Protein AF-A0A519RQF4-F1 (afdb_monomer_lite)

Radius of gyration: 21.57 Å; chains: 1; bounding box: 60×30×62 Å

Secondary structure (DSSP, 8-state):
-HHHHHHHHHHHHHHHHHHHHHHHHHHHHHHHHHH-S-EEEEESSSS--TTEEEEEETTEEEEEESSS----EEEEE--TT--HHHHHHHHHHHHHHHHHHHHHHHHHHHTS---HHHHHHHHHHHHHHHHHHHHHHS--EETTEEPHHHHHHHHHHT--------HHHHHHHHHHHHHHHHTT-SS--HHHHHHHHHHS--TT-

Foldseek 3Di:
DVVVVVLLVVLVLVLQQVLQVQLLVLLVVLLCVQQVAAKEKEWQDDPDQPPWDWDDDPSYIYTHDPDSPRDHMDIDHDPPPDDLVSLLSSLCRSLVSLVVQLVQLVCQLPVDPDDPSSNSSSVSSNVVSVVVNCVQQPWDADPNHTGSNVSNVCSVVVNDPCPVCPPVRVQLVVQLVVQCVVVVHPDRDPVSSVVSVVVDPDPPD

pLDDT: mean 87.45, std 11.22, range [43.78, 98.12]

Sequence (205 aa):
MFAFFGILGGFALLVLPLLILLHELGHAVPALLFTRAGVTMYLGSYGKSDNMWRIQIGLLEIYLQRSLIWRKGLCVYAGAGLSKAQQGTIILGGVLVSVLLAALGFYGALAINLHGSVKLFMFLLFLFAAVSLVANLVPSQRSGLPNDGLLLKRLLLGEQPTVPFSPELKELIARSREVAIDLGYDYISTLHLLLADCTMPYPYS

Structure (mmCIF, N/CA/C/O backbone):
data_AF-A0A519RQF4-F1
#
_entry.id   AF-A0A519RQF4-F1
#
loop_
_atom_site.group_PDB
_atom_site.id
_atom_site.type_symbol
_atom_site.label_atom_id
_atom_site.label_alt_id
_atom_site.label_comp_id
_atom_site.label_asym_id
_atom_site.label_entity_id
_atom_site.label_seq_id
_atom_site.pdbx_PDB_ins_code
_atom_site.Cartn_x
_atom_site.Cartn_y
_atom_site.Cartn_z
_atom_site.occupancy
_atom_site.B_iso_or_equiv
_atom_site.auth_seq_id
_atom_site.auth_comp_id
_atom_site.auth_asym_id
_atom_site.auth_atom_id
_atom_site.pdbx_PDB_model_num
ATOM 1 N N . MET A 1 1 ? 11.435 12.138 -31.501 1.00 60.53 1 MET A N 1
ATOM 2 C CA . MET A 1 1 ? 11.000 12.688 -30.196 1.00 60.53 1 MET A CA 1
ATOM 3 C C . MET A 1 1 ? 9.700 12.045 -29.702 1.00 60.53 1 MET A C 1
ATOM 5 O O . MET A 1 1 ? 9.718 11.460 -28.630 1.00 60.53 1 MET A O 1
ATOM 9 N N . PHE A 1 2 ? 8.615 12.029 -30.489 1.00 65.06 2 PHE A N 1
ATOM 10 C CA . PHE A 1 2 ? 7.329 11.420 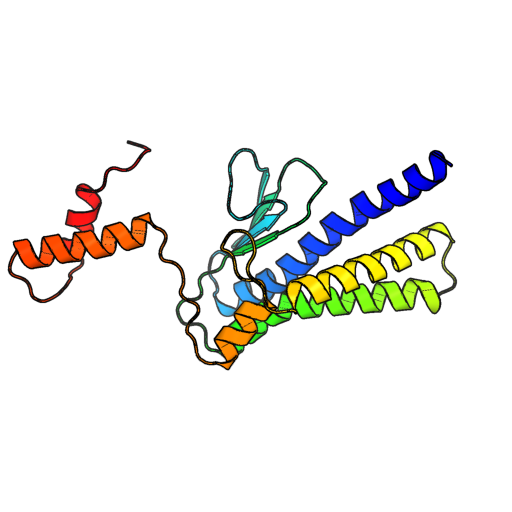-30.089 1.00 65.06 2 PHE A CA 1
ATOM 11 C C . PHE A 1 2 ? 7.382 9.915 -29.761 1.00 65.06 2 PHE A C 1
ATOM 13 O O . PHE A 1 2 ? 6.805 9.494 -28.765 1.00 65.06 2 PHE A O 1
ATOM 20 N N . ALA A 1 3 ? 8.132 9.112 -30.525 1.00 67.88 3 ALA A N 1
ATOM 21 C CA . ALA A 1 3 ? 8.265 7.672 -30.263 1.00 67.88 3 ALA A CA 1
ATOM 22 C C . ALA A 1 3 ? 8.951 7.357 -28.918 1.00 67.88 3 ALA A C 1
ATOM 24 O O . ALA A 1 3 ? 8.551 6.432 -28.219 1.00 67.88 3 ALA A O 1
ATOM 25 N N . PHE A 1 4 ? 9.942 8.161 -28.520 1.00 68.75 4 PHE A N 1
ATOM 26 C CA . PHE A 1 4 ? 10.643 8.001 -27.242 1.00 68.75 4 PHE A CA 1
ATOM 27 C C . PHE A 1 4 ? 9.715 8.277 -26.051 1.00 68.75 4 PHE A C 1
ATOM 29 O O . PHE A 1 4 ? 9.645 7.474 -25.122 1.00 68.75 4 PHE A O 1
ATOM 36 N N . PHE A 1 5 ? 8.937 9.364 -26.116 1.00 74.19 5 PHE A N 1
ATOM 37 C CA . PHE A 1 5 ? 7.920 9.665 -25.106 1.00 74.19 5 PHE A CA 1
ATOM 38 C C . PHE A 1 5 ? 6.801 8.615 -25.071 1.00 74.19 5 PHE A C 1
ATOM 40 O O . PHE A 1 5 ? 6.317 8.287 -23.991 1.00 74.19 5 PHE A O 1
ATOM 47 N N . GLY A 1 6 ? 6.442 8.036 -26.222 1.00 79.62 6 GLY A N 1
ATOM 48 C CA . GLY A 1 6 ? 5.495 6.922 -26.303 1.00 79.62 6 GLY A CA 1
ATOM 49 C C . GLY A 1 6 ? 5.994 5.658 -25.596 1.00 79.62 6 GLY A C 1
ATOM 50 O O . GLY A 1 6 ? 5.257 5.074 -24.807 1.00 79.62 6 GLY A O 1
ATOM 51 N N . ILE A 1 7 ? 7.254 5.267 -25.813 1.00 80.75 7 ILE A N 1
ATOM 52 C CA . ILE A 1 7 ? 7.867 4.097 -25.157 1.00 80.75 7 ILE A CA 1
ATOM 53 C C . ILE A 1 7 ? 7.973 4.316 -23.642 1.00 80.75 7 ILE A C 1
ATOM 55 O O . ILE A 1 7 ? 7.588 3.445 -22.862 1.00 80.75 7 ILE A O 1
ATOM 59 N N . LEU A 1 8 ? 8.445 5.492 -23.220 1.00 83.75 8 LEU A N 1
ATOM 60 C CA . LEU A 1 8 ? 8.559 5.851 -21.806 1.00 83.75 8 LEU A CA 1
ATOM 61 C C . LEU A 1 8 ? 7.188 5.846 -21.111 1.00 83.75 8 LEU A C 1
ATOM 63 O O . LEU A 1 8 ? 7.035 5.260 -20.039 1.00 83.75 8 LEU A O 1
ATOM 67 N N . GLY A 1 9 ? 6.182 6.458 -21.743 1.00 84.56 9 GLY A N 1
ATOM 68 C CA . GLY A 1 9 ? 4.805 6.469 -21.256 1.00 84.56 9 GLY A CA 1
ATOM 69 C C . GLY A 1 9 ? 4.197 5.067 -21.189 1.00 84.56 9 GLY A C 1
ATOM 70 O O . GLY A 1 9 ? 3.569 4.726 -20.190 1.00 84.56 9 GLY A O 1
ATOM 71 N N . GLY A 1 10 ? 4.445 4.228 -22.198 1.00 86.62 10 GLY A N 1
ATOM 72 C CA . GLY A 1 10 ? 3.995 2.836 -22.230 1.00 86.62 10 GLY A CA 1
ATOM 73 C C . GLY A 1 10 ? 4.541 2.014 -21.064 1.00 86.62 10 GLY A C 1
ATOM 74 O O . GLY A 1 10 ? 3.777 1.340 -20.377 1.00 86.62 10 GLY A O 1
ATOM 75 N N . PHE A 1 11 ? 5.839 2.121 -20.767 1.00 88.88 11 PHE A N 1
ATOM 76 C CA . PHE A 1 11 ? 6.413 1.451 -19.599 1.00 88.88 11 PHE A CA 1
ATOM 77 C C . PHE A 1 11 ? 5.862 1.996 -18.278 1.00 88.88 11 PHE A C 1
ATOM 79 O O . PHE A 1 11 ? 5.556 1.211 -17.382 1.00 88.88 11 PHE A O 1
ATOM 86 N N . ALA A 1 12 ? 5.673 3.312 -18.152 1.00 86.81 12 ALA A N 1
ATOM 87 C CA . ALA A 1 12 ? 5.090 3.903 -16.947 1.00 86.81 12 ALA A CA 1
ATOM 88 C C . ALA A 1 12 ? 3.652 3.411 -16.684 1.00 86.81 12 ALA A C 1
ATOM 90 O O . ALA A 1 12 ? 3.299 3.153 -15.532 1.00 86.81 12 ALA A O 1
ATOM 91 N N . LEU A 1 13 ? 2.848 3.213 -17.738 1.00 88.94 13 LEU A N 1
ATOM 92 C CA . LEU A 1 13 ? 1.498 2.639 -17.643 1.00 88.94 13 LEU A CA 1
ATOM 93 C C . LEU A 1 13 ? 1.487 1.190 -17.140 1.00 88.94 13 LEU A C 1
ATOM 95 O O . LEU A 1 13 ? 0.474 0.755 -16.604 1.00 88.94 13 LEU A O 1
ATOM 99 N N . LEU A 1 14 ? 2.589 0.453 -17.289 1.00 89.25 14 LEU A N 1
ATOM 100 C CA . LEU A 1 14 ? 2.731 -0.902 -16.750 1.00 89.25 14 LEU A CA 1
ATOM 101 C C . LEU A 1 14 ? 3.279 -0.892 -15.319 1.00 89.25 14 LEU A C 1
ATOM 103 O O . LEU A 1 14 ? 2.795 -1.628 -14.461 1.00 89.25 14 LEU A O 1
ATOM 107 N N . VAL A 1 15 ? 4.276 -0.045 -15.050 1.00 93.12 15 VAL A N 1
ATOM 108 C CA . VAL A 1 15 ? 4.957 0.012 -13.750 1.00 93.12 15 VAL A CA 1
ATOM 109 C C . VAL A 1 15 ? 4.034 0.532 -12.648 1.00 93.12 15 VAL A C 1
ATOM 111 O O . VAL A 1 15 ? 3.985 -0.060 -11.573 1.00 93.12 15 VAL A O 1
ATOM 114 N N . LEU A 1 16 ? 3.291 1.619 -12.884 1.00 92.25 16 LEU A N 1
ATOM 115 C CA . LEU A 1 16 ? 2.507 2.267 -11.824 1.00 92.25 16 LEU A CA 1
ATOM 116 C C . LEU A 1 16 ? 1.390 1.370 -11.256 1.00 92.25 16 LEU A C 1
ATOM 118 O O . LEU A 1 16 ? 1.328 1.234 -10.031 1.00 92.25 16 LEU A O 1
ATOM 122 N N . PRO A 1 17 ? 0.543 0.712 -12.076 1.00 92.00 17 PRO A N 1
ATOM 123 C CA . PRO A 1 17 ? -0.472 -0.207 -11.563 1.00 92.00 17 PRO A CA 1
ATOM 124 C C . PRO A 1 17 ? 0.129 -1.383 -10.798 1.00 92.00 17 PRO A C 1
ATOM 126 O O . PRO A 1 17 ? -0.395 -1.760 -9.752 1.00 92.00 17 PRO A O 1
ATOM 129 N N . LEU A 1 18 ? 1.245 -1.928 -11.297 1.00 93.00 18 LEU A N 1
ATOM 130 C CA . LEU A 1 18 ? 1.956 -3.032 -10.660 1.00 93.00 18 LEU A CA 1
ATOM 131 C C . LEU A 1 18 ? 2.484 -2.635 -9.276 1.00 93.00 18 LEU A C 1
ATOM 133 O O . LEU A 1 18 ? 2.306 -3.387 -8.321 1.00 93.00 18 LEU A O 1
ATOM 137 N N . LEU A 1 19 ? 3.095 -1.453 -9.154 1.00 95.38 19 LEU A N 1
ATOM 138 C CA . LEU A 1 19 ? 3.598 -0.941 -7.877 1.00 95.38 19 LEU A CA 1
ATOM 139 C C . LEU A 1 19 ? 2.480 -0.783 -6.849 1.00 95.38 19 LEU A C 1
ATOM 141 O O . LEU A 1 19 ? 2.635 -1.234 -5.718 1.00 95.38 19 LEU A O 1
ATOM 145 N N . ILE A 1 20 ? 1.360 -0.176 -7.247 1.00 94.38 20 ILE A N 1
ATOM 146 C CA . ILE A 1 20 ? 0.211 0.033 -6.359 1.00 94.38 20 ILE A CA 1
ATOM 147 C C . ILE A 1 20 ? -0.369 -1.316 -5.936 1.00 94.38 20 ILE A C 1
ATOM 149 O O . ILE A 1 20 ? -0.536 -1.555 -4.747 1.00 94.38 20 ILE A O 1
ATOM 153 N N . LEU A 1 21 ? -0.614 -2.220 -6.888 1.00 95.00 21 LEU A N 1
ATOM 154 C CA . LEU A 1 21 ? -1.145 -3.552 -6.604 1.00 95.00 21 LEU A CA 1
ATOM 155 C C . LEU A 1 21 ? -0.282 -4.300 -5.584 1.00 95.00 21 LEU A C 1
ATOM 157 O O . LEU A 1 21 ? -0.806 -4.820 -4.603 1.00 95.00 21 LEU A O 1
ATOM 161 N N . LEU A 1 22 ? 1.030 -4.368 -5.817 1.00 96.81 22 LEU A N 1
ATOM 162 C CA . LEU A 1 22 ? 1.933 -5.114 -4.946 1.00 96.81 22 LEU A CA 1
ATOM 163 C C . LEU A 1 22 ? 2.089 -4.447 -3.574 1.00 96.81 22 LEU A C 1
ATOM 165 O O . LEU A 1 22 ? 2.159 -5.153 -2.572 1.00 96.81 22 LEU A O 1
ATOM 169 N N . HIS A 1 23 ? 2.097 -3.115 -3.508 1.00 96.75 23 HIS A N 1
ATOM 170 C CA . HIS A 1 23 ? 2.124 -2.377 -2.246 1.00 96.75 23 HIS A CA 1
ATOM 171 C C . HIS A 1 23 ? 0.877 -2.657 -1.393 1.00 96.75 23 HIS A C 1
ATOM 173 O O . HIS A 1 23 ? 1.010 -3.064 -0.241 1.00 96.75 23 HIS A O 1
ATOM 179 N N . GLU A 1 24 ? -0.324 -2.545 -1.973 1.00 95.56 24 GLU A N 1
ATOM 180 C CA . GLU A 1 24 ? -1.571 -2.859 -1.261 1.00 95.56 24 GLU A CA 1
ATOM 181 C C . GLU A 1 24 ? -1.637 -4.336 -0.860 1.00 95.56 24 GLU A C 1
ATOM 183 O O . GLU A 1 24 ? -2.057 -4.667 0.249 1.00 95.56 24 GLU A O 1
ATOM 188 N N . LEU A 1 25 ? -1.139 -5.237 -1.714 1.00 96.12 25 LEU A N 1
ATOM 189 C CA . LEU A 1 25 ? -1.023 -6.654 -1.377 1.00 96.12 25 LEU A CA 1
ATOM 190 C C . LEU A 1 25 ? -0.064 -6.882 -0.195 1.00 96.12 25 LEU A C 1
ATOM 192 O O . LEU A 1 25 ? -0.314 -7.750 0.642 1.00 96.12 25 LEU A O 1
ATOM 196 N N . GLY A 1 26 ? 0.991 -6.070 -0.089 1.00 97.06 26 GLY A N 1
ATOM 197 C CA . GLY A 1 26 ? 1.906 -6.039 1.049 1.00 97.06 26 GLY A CA 1
ATOM 198 C C . GLY A 1 26 ? 1.210 -5.738 2.376 1.00 97.06 26 GLY A C 1
ATOM 199 O O . GLY A 1 26 ? 1.616 -6.288 3.395 1.00 97.06 26 GLY A O 1
ATOM 200 N N . HIS A 1 27 ? 0.135 -4.947 2.378 1.00 95.19 27 HIS A N 1
ATOM 201 C CA . HIS A 1 27 ? -0.729 -4.770 3.552 1.00 95.19 27 HIS A CA 1
ATOM 202 C C . HIS A 1 27 ? -1.749 -5.901 3.700 1.00 95.19 27 HIS A C 1
ATOM 204 O O . HIS A 1 27 ? -1.967 -6.414 4.800 1.00 95.19 27 HIS A O 1
ATOM 210 N N . ALA A 1 28 ? -2.381 -6.307 2.599 1.00 94.81 28 ALA A N 1
ATOM 211 C CA . ALA A 1 28 ? -3.496 -7.241 2.636 1.00 94.81 28 ALA A CA 1
ATOM 212 C C . ALA A 1 28 ? -3.089 -8.641 3.109 1.00 94.81 28 ALA A C 1
ATOM 214 O O . ALA A 1 28 ? -3.818 -9.256 3.882 1.00 94.81 28 ALA A O 1
ATOM 215 N N . VAL A 1 29 ? -1.917 -9.143 2.705 1.00 95.75 29 VAL A N 1
ATOM 216 C CA . VAL A 1 29 ? -1.423 -10.470 3.116 1.00 95.75 29 VAL A CA 1
ATOM 217 C C . VAL A 1 29 ? -1.276 -10.588 4.641 1.00 95.75 29 VAL A C 1
ATOM 219 O O . VAL A 1 29 ? -1.915 -11.471 5.219 1.00 95.75 29 VAL A O 1
ATOM 222 N N . PRO A 1 30 ? -0.506 -9.731 5.342 1.00 94.81 30 PRO A N 1
ATOM 223 C CA . PRO A 1 30 ? -0.445 -9.785 6.801 1.00 94.81 30 PRO A CA 1
ATOM 224 C C . PRO A 1 30 ? -1.801 -9.479 7.453 1.00 94.81 30 PRO A C 1
ATOM 226 O O . PRO A 1 30 ? -2.123 -10.085 8.475 1.00 94.81 30 PRO A O 1
ATOM 229 N N . ALA A 1 31 ? -2.631 -8.609 6.865 1.00 93.06 31 ALA A N 1
ATOM 230 C CA . ALA A 1 31 ? -3.966 -8.336 7.396 1.00 93.06 31 ALA A CA 1
ATOM 231 C C . ALA A 1 31 ? -4.859 -9.587 7.380 1.00 93.06 31 ALA A C 1
ATOM 233 O O . ALA A 1 31 ? -5.481 -9.898 8.395 1.00 93.06 31 ALA A O 1
ATOM 234 N N . LEU A 1 32 ? -4.870 -10.354 6.288 1.00 93.56 32 LEU A N 1
ATOM 235 C CA . LEU A 1 32 ? -5.600 -11.623 6.186 1.00 93.56 32 LEU A CA 1
ATOM 236 C C . LEU A 1 32 ? -5.109 -12.642 7.221 1.00 93.56 32 LEU A C 1
ATOM 238 O O . LEU A 1 32 ? -5.917 -13.313 7.863 1.00 93.56 32 LEU A O 1
ATOM 242 N N . LEU A 1 33 ? -3.789 -12.730 7.419 1.00 93.62 33 LEU A N 1
ATOM 243 C CA . LEU A 1 33 ? -3.182 -13.663 8.371 1.00 93.62 33 LEU A CA 1
ATOM 244 C C . LEU A 1 33 ? -3.539 -13.337 9.827 1.00 93.62 33 LEU A C 1
ATOM 246 O O . LEU A 1 33 ? -3.826 -14.252 10.603 1.00 93.62 33 LEU A O 1
ATOM 250 N N . PHE A 1 34 ? -3.520 -12.057 10.209 1.00 90.56 34 PHE A N 1
ATOM 251 C CA . PHE A 1 34 ? -3.737 -11.651 11.600 1.00 90.56 34 PHE A CA 1
ATOM 252 C C . PHE A 1 34 ? -5.203 -11.436 11.961 1.00 90.56 34 PHE A C 1
ATOM 254 O O . PHE A 1 34 ? -5.593 -11.764 13.079 1.00 90.56 34 PHE A O 1
ATOM 261 N N . THR A 1 35 ? -6.015 -10.906 11.046 1.00 87.88 35 THR A N 1
ATOM 262 C CA . THR A 1 35 ? -7.435 -10.636 11.324 1.00 87.88 35 THR A CA 1
ATOM 263 C C . THR A 1 35 ? -8.308 -11.867 11.118 1.00 87.88 35 THR A C 1
ATOM 265 O O . THR A 1 35 ? -9.336 -11.991 11.778 1.00 87.88 35 THR A O 1
ATOM 268 N N . ARG A 1 36 ? -7.919 -12.776 10.204 1.00 84.19 36 ARG A N 1
ATOM 269 C CA . ARG A 1 36 ? -8.753 -13.898 9.729 1.00 84.19 36 ARG A CA 1
ATOM 270 C C . ARG A 1 36 ? -10.159 -13.458 9.288 1.00 84.19 36 ARG A C 1
ATOM 272 O O . ARG A 1 36 ? -11.097 -14.250 9.317 1.00 84.19 36 ARG A O 1
ATOM 279 N N . ALA A 1 37 ? -10.292 -12.194 8.898 1.00 86.12 37 ALA A N 1
ATOM 280 C CA . ALA A 1 37 ? -11.530 -11.557 8.485 1.00 86.12 37 ALA A CA 1
ATOM 281 C C . ALA A 1 37 ? -11.404 -11.055 7.042 1.00 86.12 37 ALA A C 1
ATOM 283 O O . ALA A 1 37 ? -10.346 -11.164 6.417 1.00 86.12 37 ALA A O 1
ATOM 284 N N . GLY A 1 38 ? -12.502 -10.514 6.513 1.00 84.50 38 GLY A N 1
ATOM 285 C CA . GLY A 1 38 ? -12.510 -9.893 5.194 1.00 84.50 38 GLY A CA 1
ATOM 286 C C . GLY A 1 38 ? -11.522 -8.726 5.108 1.00 84.50 38 GLY A C 1
ATOM 287 O O . GLY A 1 38 ? -11.484 -7.871 5.996 1.00 84.50 38 GLY A O 1
ATOM 288 N N . VAL A 1 39 ? -10.737 -8.693 4.032 1.00 90.75 39 VAL A N 1
ATOM 289 C CA . VAL A 1 39 ? -9.843 -7.583 3.684 1.00 90.75 39 VAL A CA 1
ATOM 290 C C . VAL A 1 39 ? -10.255 -7.055 2.319 1.00 90.75 39 VAL A C 1
ATOM 292 O O . VAL A 1 39 ? -10.387 -7.826 1.370 1.00 90.75 39 VAL A O 1
ATOM 295 N N . THR A 1 40 ? -10.427 -5.742 2.212 1.00 91.06 40 THR A N 1
ATOM 296 C CA . THR A 1 40 ? -10.871 -5.089 0.981 1.00 91.06 40 THR A CA 1
ATOM 297 C C . THR A 1 40 ? -9.782 -4.161 0.463 1.00 91.06 40 THR A C 1
ATOM 299 O O . THR A 1 40 ? -9.366 -3.231 1.152 1.00 91.06 40 THR A O 1
ATOM 302 N N . MET A 1 41 ? -9.328 -4.382 -0.767 1.00 91.94 41 MET A N 1
ATOM 303 C CA . MET A 1 41 ? -8.381 -3.517 -1.468 1.00 91.94 41 MET A CA 1
ATOM 304 C C . MET A 1 41 ? -9.099 -2.699 -2.538 1.00 91.94 41 MET A C 1
ATOM 306 O O . MET A 1 41 ? -9.820 -3.247 -3.369 1.00 91.94 41 MET A O 1
ATOM 310 N N . TYR A 1 42 ? -8.841 -1.399 -2.576 1.00 90.62 42 TYR A N 1
ATOM 311 C CA . TYR A 1 42 ? -9.273 -0.503 -3.641 1.00 90.62 42 TYR A CA 1
ATOM 312 C C . TYR A 1 42 ? -8.053 -0.074 -4.450 1.00 90.62 42 TYR A C 1
ATOM 314 O O . TYR A 1 42 ? -7.123 0.521 -3.915 1.00 90.62 42 TYR A O 1
ATOM 322 N N . LEU A 1 43 ? -8.051 -0.357 -5.749 1.00 90.50 43 LEU A N 1
ATOM 323 C CA . LEU A 1 43 ? -6.977 -0.015 -6.678 1.00 90.50 43 LEU A CA 1
ATOM 324 C C . LEU A 1 43 ? -7.454 1.101 -7.612 1.00 90.50 43 LEU A C 1
ATOM 326 O O . LEU A 1 43 ? -8.432 0.948 -8.346 1.00 90.50 43 LEU A O 1
ATOM 330 N N . GLY A 1 44 ? -6.777 2.250 -7.561 1.00 84.25 44 GLY A N 1
ATOM 331 C CA . GLY A 1 44 ? -7.130 3.462 -8.306 1.00 84.25 44 GLY A CA 1
ATOM 332 C C . GLY A 1 44 ? -8.087 4.415 -7.574 1.00 84.25 44 GLY A C 1
ATOM 333 O O . GLY A 1 44 ? -8.127 5.602 -7.910 1.00 84.25 44 GLY A O 1
ATOM 334 N N . SER A 1 45 ? -8.782 3.958 -6.525 1.00 80.38 45 SER A N 1
ATOM 335 C CA . SER A 1 45 ? -9.756 4.744 -5.753 1.00 80.38 45 SER A CA 1
ATOM 336 C C . SER A 1 45 ? -9.466 4.727 -4.240 1.00 80.38 45 SER A C 1
ATOM 338 O O . SER A 1 45 ? -8.658 3.943 -3.757 1.00 80.38 45 SER A O 1
ATOM 340 N N . TYR A 1 46 ? -10.106 5.635 -3.494 1.00 77.69 46 TYR A N 1
ATOM 341 C CA . TYR A 1 46 ? -10.081 5.671 -2.024 1.00 77.69 46 TYR A CA 1
ATOM 342 C C . TYR A 1 46 ? -11.461 5.263 -1.494 1.00 77.69 46 TYR A C 1
ATOM 344 O O . TYR A 1 46 ? -12.253 6.125 -1.122 1.00 77.69 46 TYR A O 1
AT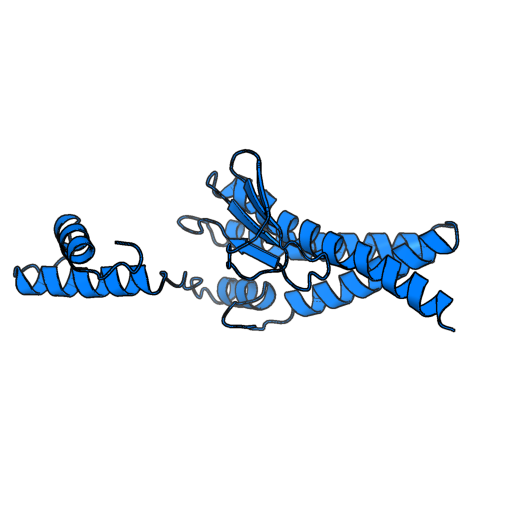OM 352 N N . GLY A 1 47 ? -11.790 3.972 -1.562 1.00 67.75 47 GLY A N 1
ATOM 353 C CA . GLY A 1 47 ? -13.026 3.431 -0.977 1.00 67.75 47 GLY A CA 1
ATOM 354 C C . GLY A 1 47 ? -14.325 3.734 -1.734 1.00 67.75 47 GLY A C 1
ATOM 355 O O . GLY A 1 47 ? -15.393 3.358 -1.271 1.00 67.75 47 GLY A O 1
ATOM 356 N N . LYS A 1 48 ? -14.266 4.394 -2.898 1.00 73.19 48 LYS A N 1
ATOM 357 C CA . LYS A 1 48 ? -15.431 4.504 -3.793 1.00 73.19 48 LYS A CA 1
ATOM 358 C C . LYS A 1 48 ? -15.534 3.213 -4.583 1.00 73.19 48 LYS A C 1
ATOM 360 O O . LYS A 1 48 ? -14.567 2.923 -5.273 1.00 73.19 48 LYS A O 1
ATOM 365 N N . SER A 1 49 ? -16.647 2.489 -4.498 1.00 66.31 49 SER A N 1
ATOM 366 C CA . SER A 1 49 ? -16.891 1.225 -5.216 1.00 66.31 49 SER A CA 1
ATOM 367 C C . SER A 1 49 ? -17.668 1.400 -6.529 1.00 66.31 49 SER A C 1
ATOM 369 O O . SER A 1 49 ? -17.733 0.469 -7.337 1.00 66.31 49 SER A O 1
ATOM 371 N N . ASP A 1 50 ? -18.217 2.591 -6.783 1.00 70.31 50 ASP A N 1
ATOM 372 C CA . ASP A 1 50 ? -19.050 2.851 -7.957 1.00 70.31 50 ASP A CA 1
ATOM 373 C C . ASP A 1 50 ? -18.287 2.638 -9.270 1.00 70.31 50 ASP A C 1
ATOM 375 O O . ASP A 1 50 ? -17.220 3.209 -9.513 1.00 70.31 50 ASP A O 1
ATOM 379 N N . ASN A 1 51 ? -18.875 1.827 -10.154 1.00 74.12 51 ASN A N 1
ATOM 380 C CA . ASN A 1 51 ? -18.365 1.532 -11.495 1.00 74.12 51 ASN A CA 1
ATOM 381 C C . ASN A 1 51 ? -16.949 0.904 -11.535 1.00 74.12 51 ASN A C 1
ATOM 383 O O . ASN A 1 51 ? -16.209 1.073 -12.512 1.00 74.12 51 ASN A O 1
ATOM 387 N N . MET A 1 52 ? -16.573 0.153 -10.496 1.00 83.56 52 MET A N 1
ATOM 388 C CA . MET A 1 52 ? -15.328 -0.620 -10.434 1.00 83.56 52 MET A CA 1
ATOM 389 C C . MET A 1 52 ? -15.546 -2.094 -10.785 1.00 83.56 52 MET A C 1
ATOM 391 O O . MET A 1 52 ? -16.643 -2.634 -10.656 1.00 83.56 52 MET A O 1
ATOM 395 N N . TRP A 1 53 ? -14.489 -2.762 -11.239 1.00 85.69 53 TRP A N 1
ATOM 396 C CA . TRP A 1 53 ? -14.481 -4.219 -11.344 1.00 85.69 53 TRP A CA 1
ATOM 397 C C . TRP A 1 53 ? -14.247 -4.820 -9.969 1.00 85.69 53 TRP A C 1
ATOM 399 O O . TRP A 1 53 ? -13.350 -4.384 -9.254 1.00 85.69 53 TRP A O 1
ATOM 409 N N . ARG A 1 54 ? -15.040 -5.827 -9.615 1.00 90.19 54 ARG A N 1
ATOM 410 C CA . ARG A 1 54 ? -14.938 -6.516 -8.333 1.00 90.19 54 ARG A CA 1
ATOM 411 C C . ARG A 1 54 ? -14.423 -7.929 -8.549 1.00 90.19 54 ARG A C 1
ATOM 413 O O . ARG A 1 54 ? -15.019 -8.689 -9.309 1.00 90.19 54 ARG A O 1
ATOM 420 N N . ILE A 1 55 ? -13.340 -8.273 -7.866 1.00 91.38 55 ILE A N 1
ATOM 421 C CA . ILE A 1 55 ? -12.747 -9.608 -7.860 1.00 91.38 55 ILE A CA 1
ATOM 422 C C . ILE A 1 55 ? -12.728 -10.086 -6.413 1.00 91.38 55 ILE A C 1
ATOM 424 O O . ILE A 1 55 ? -12.168 -9.417 -5.550 1.00 91.38 55 ILE A O 1
ATOM 428 N N . GLN A 1 56 ? -13.334 -11.237 -6.146 1.00 91.50 56 GLN A N 1
ATOM 429 C CA . GLN A 1 56 ? -13.338 -11.843 -4.820 1.00 91.50 56 GLN A CA 1
ATOM 430 C C . GLN A 1 56 ? -12.513 -13.128 -4.841 1.00 91.50 56 GLN A C 1
ATOM 432 O O . GLN A 1 56 ? -12.763 -14.019 -5.651 1.00 91.50 56 GLN A O 1
ATOM 437 N N . ILE A 1 57 ? -11.530 -13.219 -3.947 1.00 90.31 57 ILE A N 1
ATOM 438 C CA . ILE A 1 57 ? -10.648 -14.374 -3.773 1.00 90.31 57 ILE A CA 1
ATOM 439 C C . ILE A 1 57 ? -10.679 -14.762 -2.291 1.00 90.31 57 ILE A C 1
ATOM 441 O O . ILE A 1 57 ? -9.897 -14.272 -1.477 1.00 90.31 57 ILE A O 1
ATOM 445 N N . GLY A 1 58 ? -11.618 -15.635 -1.920 1.00 91.50 58 GLY A N 1
ATOM 446 C CA . GLY A 1 58 ? -11.822 -16.033 -0.525 1.00 91.50 58 GLY A CA 1
ATOM 447 C C . GLY A 1 58 ? -12.217 -14.844 0.361 1.00 91.50 58 GLY A C 1
ATOM 448 O O . GLY A 1 58 ? -13.245 -14.213 0.123 1.00 91.50 58 GLY A O 1
ATOM 449 N N . LEU A 1 59 ? -11.394 -14.550 1.375 1.00 89.44 59 LEU A N 1
ATOM 450 C CA . LEU A 1 59 ? -11.566 -13.409 2.290 1.00 89.44 59 LEU A CA 1
ATOM 451 C C . LEU A 1 59 ? -11.046 -12.078 1.717 1.00 89.44 59 LEU A C 1
ATOM 453 O O . LEU A 1 59 ? -11.240 -11.034 2.335 1.00 89.44 59 LEU A O 1
ATOM 457 N N . LEU A 1 60 ? -10.369 -12.106 0.567 1.00 92.44 60 LEU A N 1
ATOM 458 C CA . LEU A 1 60 ? -9.851 -10.914 -0.092 1.00 92.44 60 LEU A CA 1
ATOM 459 C C . LEU A 1 60 ? -10.844 -10.416 -1.139 1.00 92.44 60 LEU A C 1
ATOM 461 O O . LEU A 1 60 ? -11.193 -11.136 -2.076 1.00 92.44 60 LEU A O 1
ATOM 465 N N . GLU A 1 61 ? -11.246 -9.162 -1.017 1.00 92.50 61 GLU A N 1
ATOM 466 C CA . GLU A 1 61 ? -12.065 -8.467 -1.998 1.00 92.50 61 GLU A CA 1
ATOM 467 C C . GLU A 1 61 ? -11.243 -7.353 -2.649 1.00 92.50 61 GLU A C 1
ATOM 469 O O . GLU A 1 61 ? -10.618 -6.547 -1.966 1.00 92.50 61 GLU A O 1
ATOM 474 N N . ILE A 1 62 ? -11.208 -7.312 -3.978 1.00 92.25 62 ILE A N 1
ATOM 475 C CA . ILE A 1 62 ? -10.419 -6.347 -4.743 1.00 92.25 62 ILE A CA 1
ATOM 476 C C . ILE A 1 62 ? -11.354 -5.560 -5.652 1.00 92.25 62 ILE A C 1
ATOM 478 O O . ILE A 1 62 ? -12.014 -6.122 -6.528 1.00 92.25 62 ILE A O 1
ATOM 482 N N . TYR A 1 63 ? -11.362 -4.246 -5.475 1.00 90.88 63 TYR A N 1
ATOM 483 C CA . TYR A 1 63 ? -12.029 -3.291 -6.343 1.00 90.88 63 TYR A CA 1
ATOM 484 C C . TYR A 1 63 ? -10.995 -2.646 -7.264 1.00 90.88 63 TYR A C 1
ATOM 486 O O . TYR A 1 63 ? -10.086 -1.959 -6.803 1.00 90.88 63 TYR A O 1
ATOM 494 N N . LEU A 1 64 ? -11.138 -2.832 -8.575 1.00 88.69 64 LEU A N 1
ATOM 495 C CA . LEU A 1 64 ? -10.254 -2.271 -9.595 1.00 88.69 64 LEU A CA 1
ATOM 496 C C . LEU A 1 64 ? -10.961 -1.164 -10.369 1.00 88.69 64 LEU A C 1
ATOM 498 O O . LEU A 1 64 ? -12.012 -1.377 -10.979 1.00 88.69 64 LEU A O 1
ATOM 502 N N . GLN A 1 65 ? -10.366 0.025 -10.396 1.00 87.56 65 GLN A N 1
ATOM 503 C CA . GLN A 1 65 ? -10.860 1.096 -11.248 1.00 87.56 65 GLN A CA 1
ATOM 504 C C . GLN A 1 65 ? -10.594 0.762 -12.722 1.00 87.56 65 GLN A C 1
ATOM 506 O O . GLN A 1 65 ? -9.492 0.362 -13.087 1.00 87.56 65 GLN A O 1
ATOM 511 N N . ARG A 1 66 ? -11.594 0.984 -13.587 1.00 82.88 66 ARG A N 1
ATOM 512 C CA . ARG A 1 66 ? -11.545 0.630 -15.022 1.00 82.88 66 ARG A CA 1
ATOM 513 C C . ARG A 1 66 ? -10.409 1.292 -15.816 1.00 82.88 66 ARG A C 1
ATOM 515 O O . ARG A 1 66 ? -10.015 0.780 -16.855 1.00 82.88 66 ARG A O 1
ATOM 522 N N . SER A 1 67 ? -9.908 2.441 -15.364 1.00 82.06 67 SER A N 1
ATOM 523 C CA . SER A 1 67 ? -8.764 3.122 -15.986 1.00 82.06 67 SER A CA 1
ATOM 524 C C . SER A 1 67 ? -7.463 2.558 -15.435 1.00 82.06 67 SER A C 1
ATOM 526 O O . SER A 1 67 ? -7.343 2.521 -14.223 1.00 82.06 67 SER A O 1
ATOM 528 N N . LEU A 1 68 ? -6.473 2.223 -16.272 1.00 73.75 68 LEU A N 1
ATOM 529 C CA . LEU A 1 68 ? -5.135 1.788 -15.825 1.00 73.75 68 LEU A CA 1
ATOM 530 C C . LEU A 1 68 ? -4.253 2.930 -15.280 1.00 73.75 68 LEU A C 1
ATOM 532 O O . LEU A 1 68 ? -3.127 2.692 -14.855 1.00 73.75 68 LEU A O 1
ATOM 536 N N . ILE A 1 69 ? -4.721 4.180 -15.271 1.00 78.81 69 ILE A N 1
ATOM 537 C CA . ILE A 1 69 ? -3.946 5.316 -14.746 1.00 78.81 69 ILE A CA 1
ATOM 538 C C . ILE A 1 69 ? -4.162 5.413 -13.232 1.00 78.81 69 ILE A C 1
ATOM 540 O O . ILE A 1 69 ? -4.743 6.370 -12.712 1.00 78.81 69 ILE A O 1
ATOM 544 N N . TRP A 1 70 ? -3.726 4.383 -12.512 1.00 80.38 70 TRP A N 1
ATOM 545 C CA . TRP A 1 70 ? -3.801 4.357 -11.058 1.00 80.38 70 TRP A CA 1
ATOM 546 C C . TRP A 1 70 ? -2.693 5.222 -10.465 1.00 80.38 70 TRP A C 1
ATOM 548 O O . TRP A 1 70 ? -1.539 5.177 -10.888 1.00 80.38 70 TRP A O 1
ATOM 558 N N . ARG A 1 71 ? -3.053 6.027 -9.466 1.00 79.31 71 ARG A N 1
ATOM 559 C CA . ARG A 1 71 ? -2.103 6.857 -8.704 1.00 79.31 71 ARG A CA 1
ATOM 560 C C . ARG A 1 71 ? -2.159 6.602 -7.200 1.00 79.31 71 ARG A C 1
ATOM 562 O O . ARG A 1 71 ? -1.479 7.287 -6.445 1.00 79.31 71 ARG A O 1
ATOM 569 N N . LYS A 1 72 ? -3.034 5.693 -6.774 1.00 83.88 72 LYS A N 1
ATOM 570 C CA . LYS A 1 72 ? -3.367 5.439 -5.375 1.00 83.88 72 LYS A CA 1
ATOM 571 C C . LYS A 1 72 ? -4.023 4.074 -5.211 1.00 83.88 72 LYS A C 1
ATOM 573 O O . LYS A 1 72 ? -4.664 3.594 -6.150 1.00 83.88 72 LYS A O 1
ATOM 578 N N . GLY A 1 73 ? -3.892 3.524 -4.014 1.00 88.31 73 GLY A N 1
ATOM 579 C CA . GLY A 1 73 ? -4.648 2.385 -3.524 1.00 88.31 73 GLY A CA 1
ATOM 580 C C . GLY A 1 73 ? -5.100 2.618 -2.082 1.00 88.31 73 GLY A C 1
ATOM 581 O O . GLY A 1 73 ? -4.782 3.652 -1.482 1.00 88.31 73 GLY A O 1
ATOM 582 N N . LEU A 1 74 ? -5.921 1.702 -1.577 1.00 89.75 74 LEU A N 1
ATOM 583 C CA . LEU A 1 74 ? -6.348 1.659 -0.184 1.00 89.75 74 LEU A CA 1
ATOM 584 C C . LEU A 1 74 ? -6.631 0.219 0.237 1.00 89.75 74 LEU A C 1
ATOM 586 O O . LEU A 1 74 ? -7.522 -0.418 -0.323 1.00 89.75 74 LEU A O 1
ATOM 590 N N . CYS A 1 75 ? -5.959 -0.245 1.283 1.00 90.19 75 CYS A N 1
ATOM 591 C CA . CYS A 1 75 ? -6.259 -1.502 1.954 1.00 90.19 75 CYS A CA 1
ATOM 592 C C . CYS A 1 75 ? -7.066 -1.252 3.237 1.00 90.19 75 CYS A C 1
ATOM 594 O O . CYS A 1 75 ? -6.604 -0.587 4.165 1.00 90.19 75 CYS A O 1
ATOM 596 N N . VAL A 1 76 ? -8.270 -1.818 3.308 1.00 89.06 76 VAL A N 1
ATOM 597 C CA . VAL A 1 76 ? -9.176 -1.744 4.460 1.00 89.06 76 VAL A CA 1
ATOM 598 C C . VAL A 1 76 ? -9.290 -3.122 5.102 1.00 89.06 76 VAL A C 1
ATOM 600 O O . VAL A 1 76 ? -9.510 -4.121 4.422 1.00 89.06 76 VAL A O 1
ATOM 603 N N . TYR A 1 77 ? -9.146 -3.176 6.423 1.00 88.62 77 TYR A N 1
ATOM 604 C CA . TYR A 1 77 ? -9.228 -4.408 7.204 1.00 88.62 77 TYR A CA 1
ATOM 605 C C . TYR A 1 77 ? -9.803 -4.134 8.597 1.00 88.62 77 TYR A C 1
ATOM 607 O O . TYR A 1 77 ? -9.739 -3.012 9.108 1.00 88.62 77 TYR A O 1
ATOM 615 N N . ALA A 1 78 ? -10.354 -5.170 9.230 1.00 80.94 78 ALA A N 1
ATOM 616 C CA . ALA A 1 78 ? -10.864 -5.081 10.593 1.00 80.94 78 ALA A CA 1
ATOM 617 C C . ALA A 1 78 ? -9.704 -4.966 11.599 1.00 80.94 78 ALA A C 1
ATOM 619 O O . ALA A 1 78 ? -9.000 -5.935 11.869 1.00 80.94 78 ALA A O 1
ATOM 620 N N . GLY A 1 79 ? -9.495 -3.773 12.161 1.00 71.81 79 GLY A N 1
ATOM 621 C CA . GLY A 1 79 ? -8.424 -3.519 13.136 1.00 71.81 79 GLY A CA 1
ATOM 622 C C . GLY A 1 79 ? -8.744 -3.926 14.582 1.00 71.81 79 GLY A C 1
ATOM 623 O O . GLY A 1 79 ? -7.866 -3.862 15.444 1.00 71.81 79 GLY A O 1
ATOM 624 N N . ALA A 1 80 ? -9.989 -4.318 14.872 1.00 71.00 80 ALA A N 1
ATOM 625 C CA . ALA A 1 80 ? -10.434 -4.629 16.228 1.00 71.00 80 ALA A CA 1
ATOM 626 C C . ALA A 1 80 ? -9.688 -5.853 16.789 1.00 71.00 80 ALA A C 1
ATOM 628 O O . ALA A 1 80 ? -9.693 -6.924 16.191 1.00 71.00 80 ALA A O 1
ATOM 629 N N . GLY A 1 81 ? -9.040 -5.687 17.945 1.00 75.75 81 GLY A N 1
ATOM 630 C CA . GLY A 1 81 ? -8.323 -6.767 18.632 1.00 75.75 81 GLY A CA 1
ATOM 631 C C . GLY A 1 81 ? -6.888 -7.024 18.155 1.00 75.75 81 GLY A C 1
ATOM 632 O O . GLY A 1 81 ? -6.227 -7.902 18.706 1.00 75.75 81 GLY A O 1
ATOM 633 N N . LEU A 1 82 ? -6.365 -6.260 17.188 1.00 84.94 82 LEU A N 1
ATOM 634 C CA . LEU A 1 82 ? -4.962 -6.378 16.783 1.00 84.94 82 LEU A CA 1
ATOM 635 C C . LEU A 1 82 ? -4.026 -5.722 17.803 1.00 84.94 82 LEU A C 1
ATOM 637 O O . LEU A 1 82 ? -4.179 -4.548 18.148 1.00 84.94 82 LEU A O 1
ATOM 641 N N . SER A 1 83 ? -2.994 -6.455 18.217 1.00 89.81 83 SER A N 1
ATOM 642 C CA . SER A 1 83 ? -1.885 -5.905 19.002 1.00 89.81 83 SER A CA 1
AT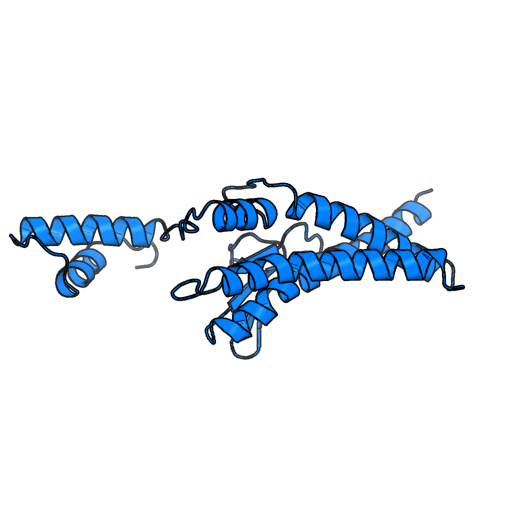OM 643 C C . SER A 1 83 ? -1.105 -4.845 18.212 1.00 89.81 83 SER A C 1
ATOM 645 O O . SER A 1 83 ? -1.085 -4.854 16.978 1.00 89.81 83 SER A O 1
ATOM 647 N N . LYS A 1 84 ? -0.386 -3.958 18.915 1.00 89.12 84 LYS A N 1
ATOM 648 C CA . LYS A 1 84 ? 0.451 -2.933 18.264 1.00 89.12 84 LYS A CA 1
ATOM 649 C C . LYS A 1 84 ? 1.472 -3.537 17.297 1.00 89.12 84 LYS A C 1
ATOM 651 O O . LYS A 1 84 ? 1.695 -2.987 16.226 1.00 89.12 84 LYS A O 1
ATOM 656 N N . ALA A 1 85 ? 2.059 -4.681 17.651 1.00 91.88 85 ALA A N 1
ATOM 657 C CA . ALA A 1 85 ? 3.009 -5.375 16.789 1.00 91.88 85 ALA A CA 1
ATOM 658 C C . ALA A 1 85 ? 2.350 -5.852 15.486 1.00 91.88 85 ALA A C 1
ATOM 660 O O . ALA A 1 85 ? 2.888 -5.598 14.415 1.00 91.88 85 ALA A O 1
ATOM 661 N N . GLN A 1 86 ? 1.159 -6.458 15.561 1.00 92.75 86 GLN A N 1
ATOM 662 C CA . GLN A 1 86 ? 0.421 -6.914 14.377 1.00 92.75 86 GLN A CA 1
ATOM 663 C C . GLN A 1 86 ? 0.016 -5.749 13.470 1.00 92.75 86 GLN A C 1
ATOM 665 O O . GLN A 1 86 ? 0.220 -5.825 12.262 1.00 92.75 86 GLN A O 1
ATOM 670 N N . GLN A 1 87 ? -0.494 -4.651 14.041 1.00 91.88 87 GLN A N 1
ATOM 671 C CA . GLN A 1 87 ? -0.794 -3.436 13.271 1.00 91.88 87 GLN A CA 1
ATOM 672 C C . GLN A 1 87 ? 0.469 -2.889 12.592 1.00 91.88 87 GLN A C 1
ATOM 674 O O . GLN A 1 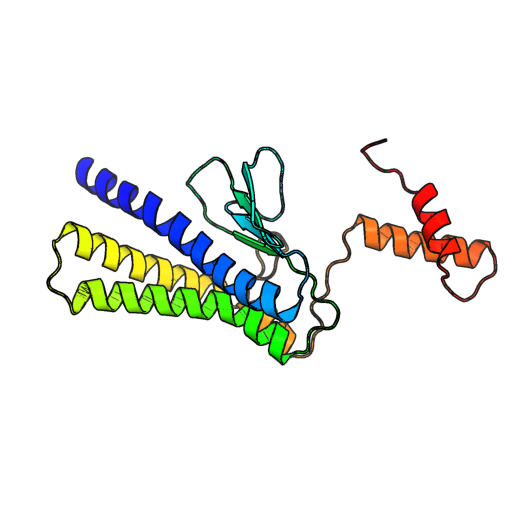87 ? 0.445 -2.560 11.408 1.00 91.88 87 GLN A O 1
ATOM 679 N N . GLY A 1 88 ? 1.591 -2.866 13.317 1.00 93.56 88 GLY A N 1
ATOM 680 C CA . GLY A 1 88 ? 2.889 -2.472 12.780 1.00 93.56 88 GLY A CA 1
ATOM 681 C C . GLY A 1 88 ? 3.332 -3.356 11.617 1.00 93.56 88 GLY A C 1
ATOM 682 O O . GLY A 1 88 ? 3.744 -2.834 10.589 1.00 93.56 88 GLY A O 1
ATOM 683 N N . THR A 1 89 ? 3.192 -4.679 11.728 1.00 95.19 89 THR A N 1
ATOM 684 C CA . THR A 1 89 ? 3.516 -5.613 10.640 1.00 95.19 89 THR A CA 1
ATOM 685 C C . THR A 1 89 ? 2.636 -5.392 9.411 1.00 95.19 89 THR A C 1
ATOM 687 O O . THR A 1 89 ? 3.149 -5.439 8.297 1.00 95.19 89 THR A O 1
ATOM 690 N N . ILE A 1 90 ? 1.341 -5.109 9.589 1.00 94.88 90 ILE A N 1
ATOM 691 C CA . ILE A 1 90 ? 0.441 -4.813 8.465 1.00 94.88 90 ILE A CA 1
ATOM 692 C C . ILE A 1 90 ? 0.871 -3.530 7.752 1.00 94.88 90 ILE A C 1
ATOM 694 O O . ILE A 1 90 ? 1.015 -3.535 6.533 1.00 94.88 90 ILE A O 1
ATOM 698 N N . ILE A 1 91 ? 1.128 -2.447 8.493 1.00 94.62 91 ILE A N 1
ATOM 699 C CA . ILE A 1 91 ? 1.565 -1.163 7.917 1.00 94.62 91 ILE A CA 1
ATOM 700 C C . ILE A 1 91 ? 2.931 -1.315 7.234 1.00 94.62 91 ILE A C 1
ATOM 702 O O . ILE A 1 91 ? 3.121 -0.882 6.103 1.00 94.62 91 ILE A O 1
ATOM 706 N N . LEU A 1 92 ? 3.890 -1.971 7.884 1.00 95.62 92 LEU A N 1
ATOM 707 C CA . LEU A 1 92 ? 5.223 -2.163 7.314 1.00 95.62 92 LEU A CA 1
ATOM 708 C C . LEU A 1 92 ? 5.221 -3.104 6.108 1.00 95.62 92 LEU A C 1
ATOM 710 O O . LEU A 1 92 ? 6.124 -3.007 5.286 1.00 95.62 92 LEU A O 1
ATOM 714 N N . GLY A 1 93 ? 4.226 -3.980 5.965 1.00 96.62 93 GLY A N 1
ATOM 715 C CA . GLY A 1 93 ? 4.123 -4.902 4.839 1.00 96.62 93 GLY A CA 1
ATOM 716 C C . GLY A 1 93 ? 4.126 -4.200 3.475 1.00 96.62 93 GLY A C 1
ATOM 717 O O . GLY A 1 93 ? 4.931 -4.555 2.613 1.00 96.62 93 GLY A O 1
ATOM 718 N N . GLY A 1 94 ? 3.316 -3.151 3.289 1.00 95.38 94 GLY A N 1
ATOM 719 C CA . GLY A 1 94 ? 3.318 -2.362 2.048 1.00 95.38 94 GLY A CA 1
ATOM 720 C C . GLY A 1 94 ? 4.644 -1.632 1.812 1.00 95.38 94 GLY A C 1
ATOM 721 O O . GLY A 1 94 ? 5.197 -1.668 0.707 1.00 95.38 94 GLY A O 1
ATOM 722 N N . VAL A 1 95 ? 5.220 -1.046 2.868 1.00 96.00 95 VAL A N 1
ATOM 723 C CA . VAL A 1 95 ? 6.535 -0.378 2.830 1.00 96.00 95 VAL A CA 1
ATOM 724 C C . VAL A 1 95 ? 7.642 -1.355 2.414 1.00 96.00 95 VAL A C 1
ATOM 726 O O . VAL A 1 95 ? 8.448 -1.037 1.538 1.00 96.00 95 VAL A O 1
ATOM 729 N N . LEU A 1 96 ? 7.668 -2.558 2.994 1.00 97.62 96 LEU A N 1
ATOM 730 C CA . LEU A 1 96 ? 8.648 -3.603 2.687 1.00 97.62 96 LEU A CA 1
ATOM 731 C C . LEU A 1 96 ? 8.554 -4.060 1.232 1.00 97.62 96 LEU A C 1
ATOM 733 O O . LEU A 1 96 ? 9.588 -4.233 0.586 1.00 97.62 96 LEU A O 1
ATOM 737 N N . VAL A 1 97 ? 7.343 -4.202 0.687 1.00 97.94 97 VAL A N 1
ATOM 738 C CA . VAL A 1 97 ? 7.167 -4.526 -0.735 1.00 97.94 97 VAL A CA 1
ATOM 739 C C . VAL A 1 97 ? 7.712 -3.408 -1.626 1.00 97.94 97 VAL A C 1
ATOM 741 O O . VAL A 1 97 ? 8.427 -3.693 -2.587 1.00 97.94 97 VAL A O 1
ATOM 744 N N . SER A 1 98 ? 7.459 -2.137 -1.304 1.00 96.94 98 SER A N 1
ATOM 745 C CA . SER A 1 98 ? 8.024 -1.014 -2.068 1.00 96.94 98 SER A CA 1
ATOM 746 C C . SER A 1 98 ? 9.556 -0.981 -2.018 1.00 96.94 98 SER A C 1
ATOM 748 O O . SER A 1 98 ? 10.190 -0.755 -3.050 1.00 96.94 98 SER A O 1
ATOM 750 N N . VAL A 1 99 ? 10.159 -1.258 -0.855 1.00 98.12 99 VAL A N 1
ATOM 751 C CA . VAL A 1 99 ? 11.620 -1.394 -0.710 1.00 98.12 99 VAL A CA 1
ATOM 752 C C . VAL A 1 99 ? 12.147 -2.541 -1.572 1.00 98.12 99 VAL A C 1
ATOM 754 O O . VAL A 1 99 ? 13.121 -2.355 -2.301 1.00 98.12 99 VAL A O 1
ATOM 757 N N . LEU A 1 100 ? 11.497 -3.706 -1.532 1.00 98.12 100 LEU A N 1
ATOM 758 C CA . LEU A 1 100 ? 11.894 -4.874 -2.316 1.00 98.12 100 LEU A CA 1
ATOM 759 C C . LEU A 1 100 ? 11.853 -4.580 -3.821 1.00 98.12 100 LEU A C 1
ATOM 761 O O . LEU A 1 100 ? 12.812 -4.877 -4.528 1.00 98.12 100 LEU A O 1
ATOM 765 N N . LEU A 1 101 ? 10.782 -3.955 -4.314 1.00 97.81 101 LEU A N 1
ATOM 766 C CA . LEU A 1 101 ? 10.651 -3.600 -5.731 1.00 97.81 101 LEU A CA 1
ATOM 767 C C . LEU A 1 101 ? 11.683 -2.556 -6.165 1.00 97.81 101 LEU A C 1
ATOM 769 O O . LEU A 1 101 ? 12.249 -2.681 -7.252 1.00 97.81 101 LEU A O 1
ATOM 773 N N . ALA A 1 102 ? 11.981 -1.570 -5.313 1.00 97.88 102 ALA A N 1
ATOM 774 C CA . ALA A 1 102 ? 13.051 -0.613 -5.573 1.00 97.88 102 ALA A CA 1
ATOM 775 C C . ALA A 1 102 ? 14.416 -1.315 -5.660 1.00 97.88 102 ALA A C 1
ATOM 777 O O . ALA A 1 102 ? 15.160 -1.096 -6.615 1.00 97.88 102 ALA A O 1
ATOM 778 N N . ALA A 1 103 ? 14.726 -2.205 -4.714 1.00 97.88 103 ALA A N 1
ATOM 779 C CA . ALA A 1 103 ? 15.981 -2.952 -4.695 1.00 97.88 103 ALA A CA 1
ATOM 780 C C . ALA A 1 103 ? 16.132 -3.867 -5.923 1.00 97.88 103 ALA A C 1
ATOM 782 O O . ALA A 1 103 ? 17.185 -3.867 -6.562 1.00 97.88 103 ALA A O 1
ATOM 783 N N . LEU A 1 104 ? 15.076 -4.596 -6.298 1.00 96.94 104 LEU A N 1
ATOM 784 C CA . LEU A 1 104 ? 15.063 -5.448 -7.490 1.00 96.94 104 LEU A CA 1
ATOM 785 C C . LEU A 1 104 ? 15.224 -4.632 -8.776 1.00 96.94 104 LEU A C 1
ATOM 787 O O . LEU A 1 104 ? 16.015 -5.011 -9.639 1.00 96.94 104 LEU A O 1
ATOM 791 N N . GLY A 1 105 ? 14.528 -3.497 -8.893 1.00 97.00 105 GLY A N 1
ATOM 792 C CA . GLY A 1 105 ? 14.676 -2.587 -10.029 1.00 97.00 105 GLY A CA 1
ATOM 793 C C . GLY A 1 105 ? 16.095 -2.023 -10.135 1.00 97.00 105 GLY A C 1
ATOM 794 O O . GLY A 1 105 ? 16.686 -2.029 -11.212 1.00 97.00 105 GLY A O 1
ATOM 795 N N . PHE A 1 106 ? 16.681 -1.602 -9.012 1.00 97.31 106 PHE A N 1
ATOM 796 C CA . PHE A 1 106 ? 18.041 -1.067 -8.961 1.00 97.31 106 PHE A CA 1
ATOM 797 C C . PHE A 1 106 ? 19.073 -2.120 -9.371 1.00 97.31 106 PHE A C 1
ATOM 799 O O . PHE A 1 106 ? 19.901 -1.884 -10.254 1.00 97.31 106 PHE A O 1
ATOM 806 N N . TYR A 1 107 ? 18.984 -3.309 -8.771 1.00 96.81 107 TYR A N 1
ATOM 807 C CA . TYR A 1 107 ? 19.872 -4.424 -9.074 1.00 96.81 107 TYR A CA 1
ATOM 808 C C . TYR A 1 107 ? 19.738 -4.867 -10.537 1.00 96.81 107 TYR A C 1
ATOM 810 O O . TYR A 1 107 ? 20.739 -4.990 -11.240 1.00 96.81 107 TYR A O 1
ATOM 818 N N . GLY A 1 108 ? 18.510 -5.030 -11.036 1.00 95.56 108 GLY A N 1
ATOM 819 C CA . GLY A 1 108 ? 18.252 -5.408 -12.425 1.00 95.56 108 GLY A CA 1
ATOM 820 C C . GLY A 1 108 ? 18.731 -4.367 -13.440 1.00 95.56 108 GLY A C 1
ATOM 821 O O . GLY A 1 108 ? 19.189 -4.736 -14.521 1.00 95.56 108 GLY A O 1
ATOM 822 N N . ALA A 1 109 ? 18.668 -3.078 -13.100 1.00 95.31 109 ALA A N 1
ATOM 823 C CA . ALA A 1 109 ? 19.121 -2.002 -13.975 1.00 95.31 109 ALA A CA 1
ATOM 824 C C . ALA A 1 109 ? 20.654 -1.911 -14.074 1.00 95.31 109 ALA A C 1
ATOM 826 O O . ALA A 1 109 ? 21.168 -1.629 -15.159 1.00 95.31 109 ALA A O 1
ATOM 827 N N . LEU A 1 110 ? 21.378 -2.136 -12.968 1.00 94.00 110 LEU A N 1
ATOM 828 C CA . LEU A 1 110 ? 22.819 -1.858 -12.884 1.00 94.00 110 LEU A CA 1
ATOM 829 C C . LEU A 1 110 ? 23.716 -3.099 -12.855 1.00 94.00 110 LEU A C 1
ATOM 831 O O . LEU A 1 110 ? 24.810 -3.060 -13.411 1.00 94.00 110 LEU A O 1
ATOM 835 N N . ALA A 1 111 ? 23.287 -4.184 -12.210 1.00 90.69 111 ALA A N 1
ATOM 836 C CA . ALA A 1 111 ? 24.148 -5.338 -11.950 1.00 90.69 111 ALA A CA 1
ATOM 837 C C . ALA A 1 111 ? 24.036 -6.438 -13.015 1.00 90.69 111 ALA A C 1
ATOM 839 O O . ALA A 1 111 ? 24.960 -7.234 -13.174 1.00 90.69 111 ALA A O 1
ATOM 840 N N . ILE A 1 112 ? 22.923 -6.496 -13.753 1.00 91.38 112 ILE A N 1
ATOM 841 C CA . ILE A 1 112 ? 22.654 -7.567 -14.719 1.00 91.38 112 ILE A CA 1
ATOM 842 C C . ILE A 1 112 ? 22.769 -7.035 -16.148 1.00 91.38 112 ILE A C 1
ATOM 844 O O . ILE A 1 112 ? 22.232 -5.980 -16.495 1.00 91.38 112 ILE A O 1
ATOM 848 N N . ASN A 1 113 ? 23.421 -7.796 -17.029 1.00 93.19 113 ASN A N 1
ATOM 849 C CA . ASN A 1 113 ? 23.478 -7.464 -18.448 1.00 93.19 113 ASN A CA 1
ATOM 850 C C . ASN A 1 113 ? 22.192 -7.870 -19.192 1.00 93.19 113 ASN A C 1
ATOM 852 O O . ASN A 1 113 ? 22.176 -8.804 -19.986 1.00 93.19 113 ASN A O 1
ATOM 856 N N . LEU A 1 114 ? 21.094 -7.173 -18.895 1.00 92.75 114 LEU A N 1
ATOM 857 C CA . LEU A 1 114 ? 19.805 -7.341 -19.567 1.00 92.75 114 LEU A CA 1
ATOM 858 C C . LEU A 1 114 ? 19.728 -6.535 -20.873 1.00 92.75 114 LEU A C 1
ATOM 860 O O . LEU A 1 114 ? 20.451 -5.554 -21.070 1.00 92.75 114 LEU A O 1
ATOM 864 N N . HIS A 1 115 ? 18.792 -6.917 -21.745 1.00 94.50 115 HIS A N 1
ATOM 865 C CA . HIS A 1 115 ? 18.452 -6.148 -22.942 1.00 94.50 115 HIS A CA 1
ATOM 866 C C . HIS A 1 115 ? 18.038 -4.709 -22.583 1.00 94.50 115 HIS A C 1
ATOM 868 O O . HIS A 1 115 ? 17.434 -4.474 -21.534 1.00 94.50 115 HIS A O 1
ATOM 874 N N . GLY A 1 116 ? 18.327 -3.742 -23.463 1.00 91.69 116 GLY A N 1
ATOM 875 C CA . GLY A 1 116 ? 18.155 -2.313 -23.174 1.00 91.69 116 GLY A CA 1
ATOM 876 C C . GLY A 1 116 ? 16.735 -1.927 -22.743 1.00 91.69 116 GLY A C 1
ATOM 877 O O . GLY A 1 116 ? 16.569 -1.142 -21.812 1.00 91.69 116 GLY A O 1
ATOM 878 N N . SER A 1 117 ? 15.709 -2.537 -23.345 1.00 91.12 117 SER A N 1
ATOM 879 C CA . SER A 1 117 ? 14.310 -2.307 -22.956 1.00 91.12 117 SER A CA 1
ATOM 880 C C . SER A 1 117 ? 13.991 -2.809 -21.545 1.00 91.12 117 SER A C 1
ATOM 882 O O . SER A 1 117 ? 13.264 -2.153 -20.805 1.00 91.12 117 SER A O 1
ATOM 884 N N . VAL A 1 118 ? 14.565 -3.946 -21.147 1.00 92.69 118 VAL A N 1
ATOM 885 C CA . VAL A 1 118 ? 14.374 -4.522 -19.812 1.00 92.69 118 VAL A CA 1
ATOM 886 C C . VAL A 1 118 ? 15.135 -3.702 -18.773 1.00 92.69 118 VAL A C 1
ATOM 888 O O . VAL A 1 118 ? 14.577 -3.404 -17.723 1.00 92.69 118 VAL A O 1
ATOM 891 N N . LYS A 1 119 ? 16.362 -3.252 -19.077 1.00 94.44 119 LYS A N 1
ATOM 892 C CA . LYS A 1 119 ? 17.094 -2.312 -18.210 1.00 94.44 119 LYS A CA 1
ATOM 893 C C . LYS A 1 119 ? 16.313 -1.019 -17.996 1.00 94.44 119 LYS A C 1
ATOM 895 O O . LYS A 1 119 ? 16.211 -0.560 -16.864 1.00 94.44 119 LYS A O 1
ATOM 900 N N . LEU A 1 120 ? 15.723 -0.463 -19.058 1.00 92.94 120 LEU A N 1
ATOM 901 C CA . LEU A 1 120 ? 14.872 0.723 -18.961 1.00 92.94 120 LEU A CA 1
ATOM 902 C C . LEU A 1 120 ? 13.655 0.469 -18.061 1.00 92.94 120 LEU A C 1
ATOM 904 O O . LEU A 1 120 ? 13.376 1.279 -17.183 1.00 92.94 120 LEU A O 1
ATOM 908 N N . PHE A 1 121 ? 12.962 -0.660 -18.233 1.00 94.69 121 PHE A N 1
ATOM 909 C CA . PHE A 1 121 ? 11.850 -1.038 -17.359 1.00 94.69 121 PHE A CA 1
ATOM 910 C C . PHE A 1 121 ? 12.282 -1.159 -15.891 1.00 94.69 121 PHE A C 1
ATOM 912 O O . PHE A 1 121 ? 11.631 -0.584 -15.024 1.00 94.69 121 PHE A O 1
ATOM 919 N N . MET A 1 122 ? 13.395 -1.844 -15.610 1.00 96.44 122 MET A N 1
ATOM 920 C CA . MET A 1 122 ? 13.929 -2.012 -14.251 1.00 96.44 122 MET A CA 1
ATOM 921 C C . MET A 1 122 ? 14.336 -0.676 -13.622 1.00 96.44 122 MET A C 1
ATOM 923 O O . MET A 1 122 ? 14.059 -0.430 -12.449 1.00 96.44 122 MET A O 1
ATOM 927 N N . PHE A 1 123 ? 14.926 0.221 -14.412 1.00 95.56 123 PHE A N 1
ATOM 928 C CA . PHE A 1 123 ? 15.263 1.568 -13.967 1.00 95.56 123 PHE A CA 1
ATOM 929 C C . PHE A 1 123 ? 14.013 2.387 -13.617 1.00 95.56 123 PHE A C 1
ATOM 931 O O . PHE A 1 123 ? 13.974 3.037 -12.574 1.00 95.56 123 PHE A O 1
ATOM 938 N N . LEU A 1 124 ? 12.967 2.330 -14.448 1.00 95.62 124 LEU A N 1
ATOM 939 C CA . LEU A 1 124 ? 11.693 2.994 -14.157 1.00 95.62 124 LEU A CA 1
ATOM 940 C C . LEU A 1 124 ? 11.000 2.382 -12.940 1.00 95.62 124 LEU A C 1
ATOM 942 O O . LEU A 1 124 ? 10.480 3.125 -12.111 1.00 95.62 124 LEU A O 1
ATOM 946 N N . LEU A 1 125 ? 11.026 1.053 -12.803 1.00 96.44 125 LEU A N 1
ATOM 947 C CA . LEU A 1 125 ? 10.529 0.352 -11.622 1.00 96.44 125 LEU A CA 1
ATOM 948 C C . LEU A 1 125 ? 11.220 0.870 -10.360 1.00 96.44 125 LEU A C 1
ATOM 950 O O . LEU A 1 125 ? 10.532 1.249 -9.419 1.00 96.44 125 LEU A O 1
ATOM 954 N N . PHE A 1 126 ? 12.553 0.960 -10.364 1.00 97.50 126 PHE A N 1
ATOM 955 C CA . PHE A 1 126 ? 13.322 1.537 -9.261 1.00 97.50 126 PHE A CA 1
ATOM 956 C C . PHE A 1 126 ? 12.905 2.977 -8.958 1.00 97.50 126 PHE A C 1
ATOM 958 O O . PHE A 1 126 ? 12.576 3.289 -7.815 1.00 97.50 126 PHE A O 1
ATOM 965 N N . LEU A 1 127 ? 12.888 3.844 -9.974 1.00 96.56 127 LEU A N 1
ATOM 966 C CA . LEU A 1 127 ? 12.596 5.263 -9.797 1.00 96.56 127 LEU A CA 1
ATOM 967 C C . LEU A 1 127 ? 11.193 5.477 -9.213 1.00 96.56 127 LEU A C 1
ATOM 969 O O . LEU A 1 127 ? 11.034 6.190 -8.222 1.00 96.56 127 LEU A O 1
ATOM 973 N N . PHE A 1 128 ? 10.175 4.839 -9.792 1.00 96.00 128 PHE A N 1
ATOM 974 C CA . PHE A 1 128 ? 8.802 4.968 -9.313 1.00 96.00 128 PHE A CA 1
ATOM 975 C C . PHE A 1 128 ? 8.592 4.286 -7.957 1.00 96.00 128 PHE A C 1
ATOM 977 O O . PHE A 1 128 ? 7.890 4.849 -7.118 1.00 96.00 128 PHE A O 1
ATOM 984 N N . ALA A 1 129 ? 9.223 3.135 -7.694 1.00 96.88 129 ALA A N 1
ATOM 985 C CA . ALA A 1 129 ? 9.162 2.481 -6.385 1.00 96.88 129 ALA A CA 1
ATOM 986 C C . ALA A 1 129 ? 9.795 3.350 -5.291 1.00 96.88 129 ALA A C 1
ATOM 988 O O . ALA A 1 129 ? 9.211 3.491 -4.220 1.00 96.88 129 ALA A O 1
ATOM 989 N N . ALA A 1 130 ? 10.939 3.984 -5.566 1.00 97.25 130 ALA A N 1
ATOM 990 C CA . ALA A 1 130 ? 11.603 4.887 -4.630 1.00 97.25 130 ALA A CA 1
ATOM 991 C C . ALA A 1 130 ? 10.742 6.123 -4.328 1.00 97.25 130 ALA A C 1
ATOM 993 O O . ALA A 1 130 ? 10.553 6.477 -3.164 1.00 97.25 130 ALA A O 1
ATOM 994 N N . VAL A 1 131 ? 10.154 6.744 -5.357 1.00 95.56 131 VAL A N 1
ATOM 995 C CA . VAL A 1 131 ? 9.219 7.868 -5.174 1.00 95.56 131 VAL A CA 1
ATOM 996 C C . VAL A 1 131 ? 7.985 7.435 -4.376 1.00 95.56 131 VAL A C 1
ATOM 998 O O . VAL A 1 131 ? 7.574 8.146 -3.459 1.00 95.56 131 VAL A O 1
ATOM 1001 N N . SER A 1 132 ? 7.410 6.269 -4.685 1.00 93.69 132 SER A N 1
ATOM 1002 C CA . SER A 1 132 ? 6.256 5.723 -3.961 1.00 93.69 132 SER A CA 1
ATOM 1003 C C . SER A 1 132 ? 6.588 5.438 -2.497 1.00 93.69 132 SER A C 1
ATOM 1005 O O . SER A 1 132 ? 5.807 5.786 -1.617 1.00 93.69 132 SER A O 1
ATOM 1007 N N . LEU A 1 133 ? 7.761 4.859 -2.227 1.00 95.50 133 LEU A N 1
ATOM 1008 C CA . LEU A 1 133 ? 8.242 4.573 -0.879 1.00 95.50 133 LEU A CA 1
ATOM 1009 C C . LEU A 1 133 ? 8.338 5.855 -0.050 1.00 95.50 133 LEU A C 1
ATOM 1011 O O . LEU A 1 133 ? 7.805 5.912 1.055 1.00 95.50 133 LEU A O 1
ATOM 1015 N N . VAL A 1 134 ? 8.961 6.903 -0.596 1.00 95.69 134 VAL A N 1
ATOM 1016 C CA . VAL A 1 134 ? 9.054 8.204 0.083 1.00 95.69 134 VAL A CA 1
ATOM 1017 C C . VAL A 1 134 ? 7.661 8.795 0.314 1.00 95.69 134 VAL A C 1
ATOM 1019 O O . VAL A 1 134 ? 7.367 9.256 1.415 1.00 95.69 134 VAL A O 1
ATOM 1022 N N . ALA A 1 135 ? 6.778 8.749 -0.687 1.00 92.75 135 ALA A N 1
ATOM 1023 C CA . ALA A 1 135 ? 5.425 9.293 -0.579 1.00 92.75 135 ALA A CA 1
ATOM 1024 C C . ALA A 1 135 ? 4.553 8.574 0.469 1.00 92.75 135 ALA A C 1
ATOM 1026 O O . ALA A 1 135 ? 3.716 9.221 1.106 1.00 92.75 135 ALA A O 1
ATOM 1027 N N . ASN A 1 136 ? 4.746 7.267 0.658 1.00 93.31 136 ASN A N 1
ATOM 1028 C CA . ASN A 1 136 ? 4.002 6.479 1.640 1.00 93.31 136 ASN A CA 1
ATOM 1029 C C . ASN A 1 136 ? 4.627 6.547 3.040 1.00 93.31 136 ASN A C 1
ATOM 1031 O O . ASN A 1 136 ? 3.892 6.591 4.022 1.00 93.31 136 ASN A O 1
ATOM 1035 N N . LEU A 1 137 ? 5.957 6.646 3.153 1.00 94.44 137 LEU A N 1
ATOM 1036 C CA . LEU A 1 137 ? 6.661 6.639 4.438 1.00 94.44 137 LEU A CA 1
ATOM 1037 C C . LEU A 1 137 ? 6.743 8.015 5.119 1.00 94.44 137 LEU A C 1
ATOM 1039 O O . LEU A 1 137 ? 6.762 8.081 6.347 1.00 94.44 137 LEU A O 1
ATOM 1043 N N . VAL A 1 138 ? 6.791 9.121 4.367 1.00 95.44 138 VAL A N 1
ATOM 1044 C CA . VAL A 1 138 ? 6.794 10.474 4.956 1.00 95.44 138 VAL A CA 1
ATOM 1045 C C . VAL A 1 138 ? 5.400 10.774 5.520 1.00 95.44 138 VAL A C 1
ATOM 1047 O O . VAL A 1 138 ? 4.460 10.838 4.729 1.00 95.44 138 VAL A O 1
ATOM 1050 N N . PRO A 1 139 ? 5.223 10.983 6.841 1.00 93.38 139 PRO A N 1
ATOM 1051 C CA . PRO A 1 139 ? 3.900 11.131 7.445 1.00 93.38 139 PRO A CA 1
ATOM 1052 C C . PRO A 1 139 ? 3.088 12.254 6.796 1.00 93.38 139 PRO A C 1
ATOM 1054 O O . PRO A 1 139 ? 3.455 13.427 6.869 1.00 93.38 139 PRO A O 1
ATOM 1057 N N . SER A 1 140 ? 1.973 11.899 6.163 1.00 92.38 140 SER A N 1
ATOM 1058 C CA . SER A 1 140 ? 1.085 12.850 5.500 1.00 92.38 140 SER A CA 1
ATOM 1059 C C . SER A 1 140 ? -0.361 12.354 5.491 1.00 92.38 140 SER A C 1
ATOM 1061 O O . SER A 1 140 ? -0.644 11.175 5.710 1.00 92.38 140 SER A O 1
ATOM 1063 N N . GLN A 1 141 ? -1.294 13.269 5.241 1.00 87.75 141 GLN A N 1
ATOM 1064 C CA . GLN A 1 141 ? -2.705 12.953 5.049 1.00 87.75 141 GLN A CA 1
ATOM 1065 C C . GLN A 1 141 ? -3.137 13.508 3.693 1.00 87.75 141 GLN A C 1
ATOM 1067 O O . GLN A 1 141 ? -2.876 14.671 3.381 1.00 87.75 141 GLN A O 1
ATOM 1072 N N . ARG A 1 142 ? -3.787 12.684 2.869 1.00 78.81 142 ARG A N 1
ATOM 1073 C CA . ARG A 1 142 ? -4.293 13.084 1.548 1.00 78.81 142 ARG A CA 1
ATOM 1074 C C . ARG A 1 142 ? -5.763 12.726 1.442 1.00 78.81 142 ARG A C 1
ATOM 1076 O O . ARG A 1 142 ? -6.150 11.599 1.724 1.00 78.81 142 ARG A O 1
ATOM 1083 N N . SER A 1 143 ? -6.588 13.696 1.047 1.00 79.31 143 SER A N 1
ATOM 1084 C CA . SER A 1 143 ? -8.045 13.514 0.926 1.00 79.31 143 SER A CA 1
ATOM 1085 C C . SER A 1 143 ? -8.696 12.950 2.200 1.00 79.31 143 SER A C 1
ATOM 1087 O O . SER A 1 143 ? -9.608 12.136 2.124 1.00 79.31 143 SER A O 1
ATOM 1089 N N . GLY A 1 144 ? -8.198 13.352 3.374 1.00 80.75 144 GLY A N 1
ATOM 1090 C CA . GLY A 1 144 ? -8.701 12.879 4.665 1.00 80.75 144 GLY A CA 1
ATOM 1091 C C . GLY A 1 144 ? -8.166 11.513 5.115 1.00 80.75 144 GLY A C 1
ATOM 1092 O O . GLY A 1 144 ? -8.365 11.168 6.277 1.00 80.75 144 GLY A O 1
ATOM 1093 N N . LEU A 1 145 ? -7.423 10.780 4.281 1.00 84.12 145 LEU A N 1
ATOM 1094 C CA . LEU A 1 145 ? -6.867 9.470 4.629 1.00 84.12 145 LEU A CA 1
ATOM 1095 C C . LEU A 1 145 ? -5.383 9.562 5.021 1.00 84.12 145 LEU A C 1
ATOM 1097 O O . LEU A 1 145 ? -4.617 10.262 4.346 1.00 84.12 145 LEU A O 1
ATOM 1101 N N . PRO A 1 146 ? -4.964 8.902 6.117 1.00 89.25 146 PRO A N 1
ATOM 1102 C CA . PRO A 1 146 ? -3.562 8.840 6.513 1.00 89.25 146 PRO A CA 1
ATOM 1103 C C . PRO A 1 146 ? -2.778 7.905 5.583 1.00 89.25 146 PRO A C 1
ATOM 1105 O O . PRO A 1 146 ? -3.298 6.869 5.179 1.00 89.25 146 PRO A O 1
ATOM 1108 N N . ASN A 1 147 ? -1.528 8.250 5.270 1.00 92.50 147 ASN A N 1
ATOM 1109 C CA . ASN A 1 147 ? -0.599 7.306 4.642 1.00 92.50 147 ASN A CA 1
ATOM 1110 C C . ASN A 1 147 ? 0.107 6.423 5.688 1.00 92.50 147 ASN A C 1
ATOM 1112 O O . ASN A 1 147 ? -0.015 6.657 6.895 1.00 92.50 147 ASN A O 1
ATOM 1116 N N . ASP A 1 148 ? 0.882 5.442 5.225 1.00 93.88 148 ASP A N 1
ATOM 1117 C CA . ASP A 1 148 ? 1.590 4.477 6.078 1.00 93.88 148 ASP A CA 1
ATOM 1118 C C . ASP A 1 148 ? 2.470 5.149 7.127 1.00 93.88 148 ASP A C 1
ATOM 1120 O O . ASP A 1 148 ? 2.445 4.773 8.295 1.00 93.88 148 ASP A O 1
ATOM 1124 N N . GLY A 1 149 ? 3.214 6.184 6.735 1.00 94.31 149 GLY A N 1
ATOM 1125 C CA . GLY A 1 149 ? 4.069 6.954 7.630 1.00 94.31 149 GLY A CA 1
ATOM 1126 C C . GLY A 1 149 ? 3.291 7.596 8.773 1.00 94.31 149 GLY A C 1
ATOM 1127 O O . GLY A 1 149 ? 3.731 7.578 9.924 1.00 94.31 149 GLY A O 1
ATOM 1128 N N . LEU A 1 150 ? 2.109 8.142 8.479 1.00 93.56 150 LEU A N 1
ATOM 1129 C CA . LEU A 1 150 ? 1.242 8.726 9.494 1.00 93.56 150 LEU A CA 1
ATOM 1130 C C . LEU A 1 150 ? 0.607 7.650 10.382 1.00 93.56 150 LEU A C 1
ATOM 1132 O O . LEU A 1 150 ? 0.540 7.844 11.595 1.00 93.56 150 LEU A O 1
ATOM 1136 N N . LEU A 1 151 ? 0.188 6.516 9.816 1.00 92.31 151 LEU A N 1
ATOM 1137 C CA . LEU A 1 151 ? -0.318 5.373 10.583 1.00 92.31 151 LEU A CA 1
ATOM 1138 C C . LEU A 1 151 ? 0.751 4.810 11.528 1.00 92.31 151 LEU A C 1
ATOM 1140 O O . LEU A 1 151 ? 0.479 4.596 12.709 1.00 92.31 151 LEU A O 1
ATOM 1144 N N . LEU A 1 152 ? 1.982 4.650 11.042 1.00 93.44 152 LEU A N 1
ATOM 1145 C CA . LEU A 1 152 ? 3.118 4.188 11.832 1.00 93.44 152 LEU A CA 1
ATOM 1146 C C . LEU A 1 152 ? 3.460 5.183 12.945 1.00 93.44 152 LEU A C 1
ATOM 1148 O O . LEU A 1 152 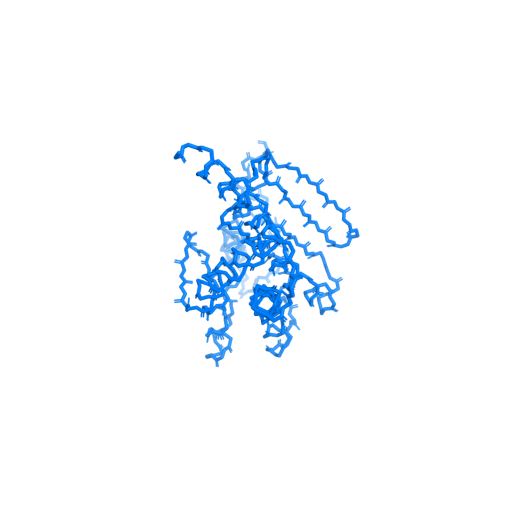? 3.653 4.780 14.090 1.00 93.44 152 LEU A O 1
ATOM 1152 N N . LYS A 1 153 ? 3.473 6.489 12.644 1.00 94.12 153 LYS A N 1
ATOM 1153 C CA . LYS A 1 153 ? 3.684 7.541 13.649 1.00 94.12 153 LYS A CA 1
ATOM 1154 C C . LYS A 1 153 ? 2.637 7.471 14.764 1.00 94.12 153 LYS A C 1
ATOM 1156 O O . LYS A 1 153 ? 3.010 7.495 15.933 1.00 94.12 153 LYS A O 1
ATOM 1161 N N . ARG A 1 154 ? 1.349 7.357 14.419 1.00 91.44 154 ARG A N 1
ATOM 1162 C CA . ARG A 1 154 ? 0.248 7.239 15.396 1.00 91.44 154 ARG A CA 1
ATOM 1163 C C . ARG A 1 154 ? 0.413 6.006 16.280 1.00 91.44 154 ARG A C 1
ATOM 1165 O O . ARG A 1 154 ? 0.361 6.113 17.503 1.00 91.44 154 ARG A O 1
ATOM 1172 N N . LEU A 1 155 ? 0.726 4.865 15.666 1.00 91.25 155 LEU A N 1
ATOM 1173 C CA . LEU A 1 155 ? 0.966 3.609 16.369 1.00 91.25 155 LEU A CA 1
ATOM 1174 C C . LEU A 1 155 ? 2.115 3.716 17.387 1.00 91.25 155 LEU A C 1
ATOM 1176 O O . LEU A 1 155 ? 1.975 3.256 18.524 1.00 91.25 155 LEU A O 1
ATOM 1180 N N . LEU A 1 156 ? 3.230 4.346 16.997 1.00 91.06 156 LEU A N 1
ATOM 1181 C CA . LEU A 1 156 ? 4.394 4.569 17.863 1.00 91.06 156 LEU A CA 1
ATOM 1182 C C . LEU A 1 156 ? 4.090 5.529 19.017 1.00 91.06 156 LEU A C 1
ATOM 1184 O O . LEU A 1 156 ? 4.542 5.298 20.136 1.00 91.06 156 LEU A O 1
ATOM 1188 N N . LEU A 1 157 ? 3.287 6.564 18.770 1.00 90.19 157 LEU A N 1
ATOM 1189 C CA . LEU A 1 157 ? 2.831 7.500 19.802 1.00 90.19 157 LEU A CA 1
ATOM 1190 C C . LEU A 1 157 ? 1.753 6.902 20.720 1.00 90.19 157 LEU A C 1
ATOM 1192 O O . LEU A 1 157 ? 1.371 7.522 21.707 1.00 90.19 157 LEU A O 1
ATOM 1196 N N . GLY A 1 158 ? 1.263 5.693 20.425 1.00 80.94 158 GLY A N 1
ATOM 1197 C CA . GLY A 1 158 ? 0.167 5.079 21.169 1.00 80.94 158 GLY A CA 1
ATOM 1198 C C . GLY A 1 158 ? -1.181 5.759 20.938 1.00 80.94 158 GLY A C 1
ATOM 1199 O O . GLY A 1 158 ? -2.135 5.443 21.647 1.00 80.94 158 GLY A O 1
ATOM 1200 N N . GLU A 1 159 ? -1.274 6.639 19.941 1.00 74.50 159 GLU A N 1
ATOM 1201 C CA . GLU A 1 159 ? -2.544 7.131 19.434 1.00 74.50 159 GLU A CA 1
ATOM 1202 C C . GLU A 1 159 ? -3.243 5.937 18.785 1.00 74.50 159 GLU A C 1
ATOM 1204 O O . GLU A 1 159 ? -2.787 5.413 17.765 1.00 74.50 159 GLU A O 1
ATOM 1209 N N . GLN A 1 160 ? -4.325 5.459 19.406 1.00 56.06 160 GLN A N 1
ATOM 1210 C CA . GLN A 1 160 ? -5.198 4.485 18.758 1.00 56.06 160 GLN A CA 1
ATOM 1211 C C . GLN A 1 160 ? -5.552 5.058 17.382 1.00 56.06 160 GLN A C 1
ATOM 1213 O O . GLN A 1 160 ? -5.966 6.225 17.327 1.00 56.06 160 GLN A O 1
ATOM 1218 N N . PRO A 1 161 ? -5.378 4.306 16.276 1.00 51.53 161 PRO A N 1
ATOM 1219 C CA . PRO A 1 161 ? -5.935 4.733 15.011 1.00 51.53 161 PRO A CA 1
ATOM 1220 C C . PRO A 1 161 ? -7.412 4.948 15.297 1.00 51.53 161 PRO A C 1
ATOM 1222 O O . PRO A 1 161 ? -8.128 4.015 15.659 1.00 51.53 161 PRO A O 1
ATOM 1225 N N . THR A 1 162 ? -7.843 6.206 15.239 1.00 44.53 162 THR A N 1
ATOM 1226 C CA . THR A 1 162 ? -9.253 6.530 15.246 1.00 44.53 162 THR A CA 1
ATOM 1227 C C . THR A 1 162 ? -9.769 5.839 14.007 1.00 44.53 162 THR A C 1
ATOM 1229 O O . THR A 1 162 ? -9.609 6.350 12.905 1.00 44.53 162 THR A O 1
ATOM 1232 N N . VAL A 1 163 ? -10.289 4.618 14.155 1.00 46.69 163 VAL A N 1
ATOM 1233 C CA . VAL A 1 163 ? -11.184 4.051 13.161 1.00 46.69 163 VAL A CA 1
ATOM 1234 C C . VAL A 1 163 ? -12.235 5.139 13.080 1.00 46.69 163 VAL A C 1
ATOM 1236 O O . VAL A 1 163 ? -12.914 5.385 14.086 1.00 46.69 163 VAL A O 1
ATOM 1239 N N . PRO A 1 164 ? -12.287 5.926 11.993 1.00 49.72 164 PRO A N 1
ATOM 1240 C CA . PRO A 1 164 ? -13.383 6.838 11.869 1.00 49.72 164 PRO A CA 1
ATOM 1241 C C . PRO A 1 164 ? -14.541 5.875 11.692 1.00 49.72 164 PRO A C 1
ATOM 1243 O O . PRO A 1 164 ? -14.704 5.297 10.621 1.00 49.72 164 PRO A O 1
ATOM 1246 N N . PHE A 1 165 ? -15.288 5.632 12.775 1.00 57.97 165 PHE A N 1
ATOM 1247 C CA . PHE A 1 165 ? -16.652 5.160 12.658 1.00 57.97 165 PHE A CA 1
ATOM 1248 C C . PHE A 1 165 ? -17.224 5.928 11.474 1.00 57.97 165 PHE A C 1
ATOM 1250 O O . PHE A 1 165 ? -17.016 7.155 11.390 1.00 57.97 165 PHE A O 1
ATOM 1257 N N . SER A 1 166 ? -17.796 5.199 10.515 1.00 63.00 166 SER A N 1
ATOM 1258 C CA . SER A 1 166 ? -18.386 5.854 9.361 1.00 63.00 166 SER A CA 1
ATOM 1259 C C . SER A 1 166 ? -19.318 6.957 9.879 1.00 63.00 166 SER A C 1
ATOM 1261 O O . SER A 1 166 ? -19.811 6.847 11.011 1.00 63.00 166 SER A O 1
ATOM 1263 N N . PRO A 1 167 ? -19.496 8.069 9.152 1.00 66.06 167 PRO A N 1
ATOM 1264 C CA . PRO A 1 167 ? -20.402 9.122 9.592 1.00 66.06 167 PRO A CA 1
ATOM 1265 C C . PRO A 1 167 ? -21.749 8.552 10.059 1.00 66.06 167 PRO A C 1
ATOM 1267 O O . PRO A 1 167 ? -22.209 8.942 11.128 1.00 66.06 167 PRO A O 1
ATOM 1270 N N . GLU A 1 168 ? -22.263 7.523 9.367 1.00 76.12 168 GLU A N 1
ATOM 1271 C CA . GLU A 1 168 ? -23.486 6.815 9.760 1.00 76.12 168 GLU A CA 1
ATOM 1272 C C . GLU A 1 168 ? -23.357 6.113 11.119 1.00 76.12 168 GLU A C 1
ATOM 1274 O O . GLU A 1 168 ? -24.240 6.226 11.956 1.00 76.12 168 GLU A O 1
ATOM 1279 N N . LEU A 1 169 ? -22.250 5.419 11.399 1.00 80.31 169 LEU A N 1
ATOM 1280 C CA . LEU A 1 169 ? -22.060 4.742 12.686 1.00 80.31 169 LEU A CA 1
ATOM 1281 C C . LEU A 1 169 ? -21.837 5.731 13.844 1.00 80.31 169 LEU A C 1
ATOM 1283 O O . LEU A 1 169 ? -22.251 5.465 14.971 1.00 80.31 169 LEU A O 1
ATOM 1287 N N . LYS A 1 170 ? -21.210 6.888 13.593 1.00 79.06 170 LYS A N 1
ATOM 1288 C CA . LYS A 1 170 ? -21.116 7.964 14.599 1.00 79.06 170 LYS A CA 1
ATOM 1289 C C . LYS A 1 170 ? -22.487 8.531 14.926 1.00 79.06 170 LYS A C 1
ATOM 1291 O O . LYS A 1 170 ? -22.776 8.761 16.098 1.00 79.06 170 LYS A O 1
ATOM 1296 N N . GLU A 1 171 ? -23.297 8.748 13.899 1.00 85.06 171 GLU A N 1
ATOM 1297 C CA . GLU A 1 171 ? -24.669 9.221 14.029 1.00 85.06 171 GLU A CA 1
ATOM 1298 C C . GLU A 1 171 ? -25.540 8.191 14.753 1.00 85.06 171 GLU A C 1
ATOM 1300 O O . GLU A 1 171 ? -26.192 8.541 15.732 1.00 85.06 171 GLU A O 1
ATOM 1305 N N . LEU A 1 172 ? -25.437 6.908 14.395 1.00 89.06 172 LEU A N 1
ATOM 1306 C CA . LEU A 1 172 ? -26.125 5.808 15.071 1.00 89.06 172 LEU A CA 1
ATOM 1307 C C . LEU A 1 172 ? -25.775 5.746 16.562 1.00 89.06 172 LEU A C 1
ATOM 1309 O O . LEU A 1 172 ? -26.660 5.629 17.406 1.00 89.06 172 LEU A O 1
ATOM 1313 N N . ILE A 1 173 ? -24.489 5.852 16.911 1.00 87.31 173 ILE A N 1
ATOM 1314 C CA . ILE A 1 173 ? -24.049 5.848 18.313 1.00 87.31 173 ILE A CA 1
ATOM 1315 C C . ILE A 1 173 ? -24.585 7.084 19.046 1.00 87.31 173 ILE A C 1
ATOM 1317 O O . ILE A 1 173 ? -25.109 6.946 20.154 1.00 87.31 173 ILE A O 1
ATOM 1321 N N . ALA A 1 174 ? -24.501 8.273 18.441 1.00 87.06 174 ALA A N 1
ATOM 1322 C CA . ALA A 1 174 ? -25.037 9.501 19.028 1.00 87.06 174 ALA A CA 1
ATOM 1323 C C . ALA A 1 174 ? -26.549 9.388 19.273 1.00 87.06 174 ALA A C 1
ATOM 1325 O O . ALA A 1 174 ? -27.019 9.670 20.375 1.00 87.06 174 ALA A O 1
ATOM 1326 N N . ARG A 1 175 ? -27.289 8.868 18.294 1.00 91.50 175 ARG A N 1
ATOM 1327 C CA . ARG A 1 175 ? -28.735 8.680 18.372 1.00 91.50 175 ARG A CA 1
ATOM 1328 C C . ARG A 1 175 ? -29.128 7.597 19.375 1.00 91.50 175 ARG A C 1
ATOM 1330 O O . ARG A 1 175 ? -30.068 7.786 20.136 1.00 91.50 175 ARG A O 1
ATOM 1337 N N . SER A 1 176 ? -28.369 6.504 19.465 1.00 93.44 176 SER A N 1
ATOM 1338 C CA . SER A 1 176 ? -28.592 5.453 20.473 1.00 93.44 176 SER A CA 1
ATOM 1339 C C . SER A 1 176 ? -28.430 5.968 21.900 1.00 93.44 176 SER A C 1
ATOM 1341 O O . SER A 1 176 ? -29.124 5.516 22.809 1.00 93.44 176 SER A O 1
ATOM 1343 N N . ARG A 1 177 ? -27.557 6.961 22.101 1.00 93.00 177 ARG A N 1
ATOM 1344 C CA . ARG A 1 177 ? -27.403 7.638 23.387 1.00 93.00 177 ARG A CA 1
ATOM 1345 C C . ARG A 1 177 ? -28.607 8.519 23.712 1.00 93.00 177 ARG A C 1
ATOM 1347 O O . ARG A 1 177 ? -29.045 8.505 24.855 1.00 93.00 177 ARG A O 1
ATOM 1354 N N . GLU A 1 178 ? -29.133 9.259 22.739 1.00 93.00 178 GLU A N 1
ATOM 1355 C CA . GLU A 1 178 ? -30.350 10.067 22.917 1.00 93.00 178 GLU A CA 1
ATOM 1356 C C . GLU A 1 178 ? -31.544 9.182 23.288 1.00 93.00 178 GLU A C 1
ATOM 1358 O O . GLU A 1 178 ? -32.190 9.428 24.301 1.00 93.00 178 GLU A O 1
ATOM 1363 N N . VAL A 1 179 ? -31.748 8.076 22.563 1.00 94.56 179 VAL A N 1
ATOM 1364 C CA . VAL A 1 179 ? -32.808 7.099 22.864 1.00 94.56 179 VAL A CA 1
ATOM 1365 C C . VAL A 1 179 ? -32.660 6.513 24.271 1.00 94.56 179 VAL A C 1
ATOM 1367 O O . VAL A 1 179 ? -33.652 6.356 24.977 1.00 94.56 179 VAL A O 1
ATOM 1370 N N . ALA A 1 180 ? -31.436 6.193 24.702 1.00 94.88 180 ALA A N 1
ATOM 1371 C CA . ALA A 1 180 ? -31.196 5.691 26.055 1.00 94.88 180 ALA A CA 1
ATOM 1372 C C . ALA A 1 180 ? -31.620 6.711 27.128 1.00 94.88 180 ALA A C 1
ATOM 1374 O O . ALA A 1 180 ? -32.288 6.341 28.092 1.00 94.88 180 ALA A O 1
ATOM 1375 N N . ILE A 1 181 ? -31.276 7.989 26.928 1.00 94.19 181 ILE A N 1
ATOM 1376 C CA . ILE A 1 181 ? -31.619 9.090 27.839 1.00 94.19 181 ILE A CA 1
ATOM 1377 C C . ILE A 1 181 ? -33.134 9.317 27.876 1.00 94.19 181 ILE A C 1
ATOM 1379 O O . ILE A 1 181 ? -33.699 9.420 28.965 1.00 94.19 181 ILE A O 1
ATOM 1383 N N . ASP A 1 182 ? -33.796 9.335 26.718 1.00 95.38 182 ASP A N 1
ATOM 1384 C CA . ASP A 1 182 ? -35.250 9.518 26.615 1.00 95.38 182 ASP A CA 1
ATOM 1385 C C . ASP A 1 182 ? -36.025 8.390 27.311 1.00 95.38 182 ASP A C 1
ATOM 1387 O O . ASP A 1 182 ? -37.100 8.607 27.870 1.00 95.38 182 ASP A O 1
ATOM 1391 N N . LEU A 1 183 ? -35.457 7.182 27.322 1.00 94.69 183 LEU A N 1
ATOM 1392 C CA . LEU A 1 183 ? -36.006 6.020 28.016 1.00 94.69 183 LEU A CA 1
ATOM 1393 C C . LEU A 1 183 ? -35.597 5.936 29.501 1.00 94.69 183 LEU A C 1
ATOM 1395 O O . LEU A 1 183 ? -35.992 4.992 30.184 1.00 94.69 183 LEU A O 1
ATOM 1399 N N . GLY A 1 184 ? -34.833 6.906 30.016 1.00 95.38 184 GLY A N 1
ATOM 1400 C CA . GLY A 1 184 ? -34.423 6.978 31.421 1.00 95.38 184 GLY A CA 1
ATOM 1401 C C . GLY A 1 184 ? -33.272 6.044 31.809 1.00 95.38 184 GLY A C 1
ATOM 1402 O O . GLY A 1 184 ? -33.081 5.783 32.996 1.00 95.38 184 GLY A O 1
ATOM 1403 N N . TYR A 1 185 ? -32.509 5.538 30.838 1.00 94.00 185 TYR A N 1
ATOM 1404 C CA . TYR A 1 185 ? -31.337 4.699 31.078 1.00 94.00 185 TYR A CA 1
ATOM 1405 C C . TYR A 1 185 ? -30.052 5.532 31.139 1.00 94.00 185 TYR A C 1
ATOM 1407 O O . TYR A 1 185 ? -29.830 6.446 30.346 1.00 94.00 185 TYR A O 1
ATOM 1415 N N . ASP A 1 186 ? -29.150 5.154 32.042 1.00 92.69 186 ASP A N 1
ATOM 1416 C CA . ASP A 1 186 ? -27.790 5.692 32.157 1.00 92.69 186 ASP A CA 1
ATOM 1417 C C . ASP A 1 186 ? -26.749 4.868 31.370 1.00 92.69 186 ASP A C 1
ATOM 1419 O O . ASP A 1 186 ? -25.557 5.178 31.385 1.00 92.69 186 ASP A O 1
ATOM 1423 N N . TYR A 1 187 ? -27.195 3.847 30.628 1.00 88.81 187 TYR A N 1
ATOM 1424 C CA . TYR A 1 187 ? -26.363 3.002 29.772 1.00 88.81 187 TYR A CA 1
ATOM 1425 C C . TYR A 1 187 ? -26.973 2.776 28.382 1.00 88.81 187 TYR A C 1
ATOM 1427 O O . TYR A 1 187 ? -28.184 2.849 28.172 1.00 88.81 187 TYR A O 1
ATOM 1435 N N . ILE A 1 188 ? -26.119 2.448 27.408 1.00 92.00 188 ILE A N 1
ATOM 1436 C CA . ILE A 1 188 ? -26.533 2.085 26.047 1.00 92.00 188 ILE A CA 1
ATOM 1437 C C . ILE A 1 188 ? -26.609 0.560 25.947 1.00 92.00 188 ILE A C 1
ATOM 1439 O O . ILE A 1 188 ? -25.623 -0.135 26.181 1.00 92.00 188 ILE A O 1
ATOM 1443 N N . SER A 1 189 ? -27.783 0.045 25.595 1.00 92.75 189 SER A N 1
ATOM 1444 C CA . SER A 1 189 ? -28.035 -1.373 25.359 1.00 92.75 189 SER A CA 1
ATOM 1445 C C . SER A 1 189 ? -28.224 -1.643 23.867 1.00 92.75 189 SER A C 1
ATOM 1447 O O . SER A 1 189 ? -28.393 -0.724 23.061 1.00 92.75 189 SER A O 1
ATOM 1449 N N . THR A 1 190 ? -28.259 -2.920 23.490 1.00 92.00 190 THR A N 1
ATOM 1450 C CA . THR A 1 190 ? -28.586 -3.343 22.121 1.00 92.00 190 THR A CA 1
ATOM 1451 C C . THR A 1 190 ? -29.955 -2.826 21.669 1.00 92.00 190 THR A C 1
ATOM 1453 O O . THR A 1 190 ? -30.119 -2.491 20.501 1.00 92.00 190 THR A O 1
ATOM 1456 N N . LEU A 1 191 ? -30.919 -2.693 22.589 1.00 94.12 191 LEU A N 1
ATOM 1457 C CA . LEU A 1 191 ? -32.239 -2.134 22.291 1.00 94.12 191 LEU A CA 1
ATOM 1458 C C . LEU A 1 191 ? -32.138 -0.670 21.842 1.00 94.12 191 LEU A C 1
ATOM 1460 O O . LEU A 1 191 ? -32.785 -0.285 20.876 1.00 94.12 191 LEU A O 1
ATOM 1464 N N . HIS A 1 192 ? -31.295 0.133 22.497 1.00 94.81 192 HIS A N 1
ATOM 1465 C CA . HIS A 1 192 ? -31.122 1.552 22.165 1.00 94.81 192 HIS A CA 1
ATOM 1466 C C . HIS A 1 192 ? -30.461 1.733 20.794 1.00 94.81 192 HIS A C 1
ATOM 1468 O O . HIS A 1 192 ? -30.832 2.632 20.044 1.00 94.81 192 HIS A O 1
ATOM 1474 N N . LEU A 1 193 ? -29.520 0.848 20.444 1.00 92.12 193 LEU A N 1
ATOM 1475 C CA . LEU A 1 193 ? -28.910 0.809 19.113 1.00 92.12 193 LEU A CA 1
ATOM 1476 C C . LEU A 1 193 ? -29.937 0.457 18.030 1.00 92.12 193 LEU A C 1
ATOM 1478 O O . LEU A 1 193 ? -30.006 1.155 17.028 1.00 92.12 193 LEU A O 1
ATOM 1482 N N . LEU A 1 194 ? -30.763 -0.570 18.249 1.00 93.38 194 LEU A N 1
ATOM 1483 C CA . LEU A 1 194 ? -31.799 -0.983 17.293 1.00 93.38 194 LEU A CA 1
ATOM 1484 C C . LEU A 1 194 ? -32.881 0.087 17.107 1.00 93.38 194 LEU A C 1
ATOM 1486 O O . LEU A 1 194 ? -33.305 0.354 15.989 1.00 93.38 194 LEU A O 1
ATOM 1490 N N . LEU A 1 195 ? -33.318 0.725 18.194 1.00 94.00 195 LEU A N 1
ATOM 1491 C CA . LEU A 1 195 ? -34.290 1.815 18.123 1.00 94.00 195 LEU A CA 1
ATOM 1492 C C . LEU A 1 195 ? -33.720 3.034 17.391 1.00 94.00 195 LEU A C 1
ATOM 1494 O O . LEU A 1 195 ? -34.419 3.629 16.577 1.00 94.00 195 LEU A O 1
ATOM 1498 N N . ALA A 1 196 ? -32.456 3.383 17.639 1.00 92.31 196 ALA A N 1
ATOM 1499 C CA . ALA A 1 196 ? -31.789 4.462 16.920 1.00 92.31 196 ALA A CA 1
ATOM 1500 C C . ALA A 1 196 ? -31.652 4.162 15.423 1.00 92.31 196 ALA A C 1
ATOM 1502 O O . ALA A 1 196 ? -31.945 5.039 14.610 1.00 92.31 196 ALA A O 1
ATOM 1503 N N . ASP A 1 197 ? -31.293 2.926 15.074 1.00 91.31 197 ASP A N 1
ATOM 1504 C CA . ASP A 1 197 ? -31.167 2.449 13.695 1.00 91.31 197 ASP A CA 1
ATOM 1505 C C . ASP A 1 197 ? -32.471 2.624 12.905 1.00 91.31 197 ASP A C 1
ATOM 1507 O O . ASP A 1 197 ? -32.478 3.206 11.823 1.00 91.31 197 ASP A O 1
ATOM 1511 N N . CYS A 1 198 ? -33.603 2.247 13.509 1.00 89.88 198 CYS A N 1
ATOM 1512 C CA . CYS A 1 198 ? -34.939 2.424 12.931 1.00 89.88 198 CYS A CA 1
ATOM 1513 C C . CYS A 1 198 ? -35.330 3.890 12.683 1.00 89.88 198 CYS A C 1
ATOM 1515 O O . CYS A 1 198 ? -36.252 4.152 11.913 1.00 89.88 198 CYS A O 1
ATOM 1517 N N . THR A 1 199 ? -34.685 4.844 13.360 1.00 86.25 199 THR A N 1
ATOM 1518 C CA . THR A 1 199 ? -34.971 6.281 13.208 1.00 86.25 199 THR A CA 1
ATOM 1519 C C . THR A 1 199 ? -34.017 6.995 12.257 1.00 86.25 199 THR A C 1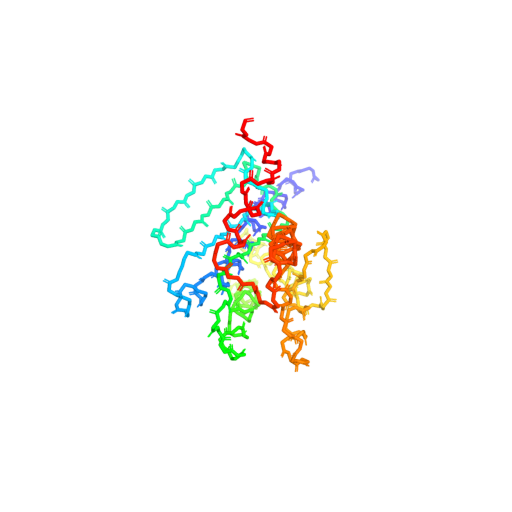
ATOM 1521 O O . THR A 1 199 ? -34.228 8.177 11.978 1.00 86.25 199 THR A O 1
ATOM 1524 N N . MET A 1 200 ? -32.977 6.316 11.762 1.00 83.75 200 MET A N 1
ATOM 1525 C CA . MET A 1 200 ? -32.014 6.929 10.855 1.00 83.75 200 MET A CA 1
ATOM 1526 C C . MET A 1 200 ? -32.575 7.011 9.426 1.00 83.75 200 MET A C 1
ATOM 1528 O O . MET A 1 200 ? -33.102 6.023 8.910 1.00 83.75 200 MET A O 1
ATOM 1532 N N . PRO A 1 201 ? -32.453 8.164 8.745 1.00 74.62 201 PRO A N 1
ATOM 1533 C CA . PRO A 1 201 ? -32.830 8.286 7.346 1.00 74.62 201 PRO A CA 1
ATOM 1534 C C . PRO A 1 201 ? -31.749 7.643 6.470 1.00 74.62 201 PRO A C 1
ATOM 1536 O O . PRO A 1 201 ? -30.754 8.274 6.112 1.00 74.62 201 PRO A O 1
ATOM 1539 N N . TYR A 1 202 ? -31.931 6.375 6.112 1.00 70.31 202 TYR A N 1
ATOM 1540 C CA . TYR A 1 202 ? -31.049 5.725 5.151 1.00 70.31 202 TYR A CA 1
ATOM 1541 C C . TYR A 1 202 ? -31.358 6.211 3.725 1.00 70.31 202 TYR A C 1
ATOM 1543 O O . TYR A 1 202 ? -32.499 6.109 3.282 1.00 70.31 202 TYR A O 1
ATOM 1551 N N . PRO A 1 203 ? -30.364 6.678 2.945 1.00 52.22 203 PRO A N 1
ATOM 1552 C CA . PRO A 1 203 ? -30.580 7.175 1.580 1.00 52.22 203 PRO A CA 1
ATOM 1553 C C . PRO A 1 203 ? -30.905 6.075 0.546 1.00 52.22 203 PRO A C 1
ATOM 1555 O O . PRO A 1 203 ? -30.887 6.343 -0.653 1.00 52.22 203 PRO A O 1
ATOM 1558 N N . TYR A 1 204 ? -31.189 4.846 0.991 1.00 50.69 204 TYR A N 1
ATOM 1559 C CA . TYR A 1 204 ? -31.476 3.683 0.142 1.00 50.69 204 TYR A CA 1
ATOM 1560 C C . TYR A 1 204 ? -32.808 2.979 0.463 1.00 50.69 204 TYR A C 1
ATOM 1562 O O . TYR A 1 204 ? -33.015 1.862 -0.012 1.00 50.69 204 TYR A O 1
ATOM 1570 N N . SER A 1 205 ? -33.702 3.595 1.246 1.00 43.78 205 SER A N 1
ATOM 1571 C CA . SER A 1 205 ? -35.089 3.119 1.413 1.00 43.78 205 SER A CA 1
ATOM 1572 C C . SER A 1 205 ? -36.058 3.817 0.471 1.00 43.78 205 SER A C 1
ATOM 1574 O O . SER A 1 205 ? -35.942 5.058 0.358 1.00 43.78 205 SER A O 1
#